Protein AF-A0A662GQQ3-F1 (afdb_monomer_lite)

Structure (mmCIF, N/CA/C/O backbone):
data_AF-A0A662GQQ3-F1
#
_e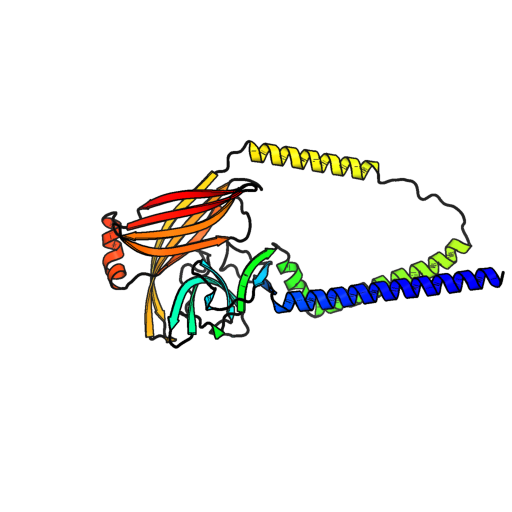ntry.id   AF-A0A662GQQ3-F1
#
loop_
_atom_site.group_PDB
_atom_site.id
_atom_site.type_symbol
_atom_site.label_atom_id
_atom_site.label_alt_id
_atom_site.label_comp_id
_atom_site.label_asym_id
_atom_site.label_entity_id
_atom_site.label_seq_id
_atom_site.pdbx_PDB_ins_code
_atom_site.Cartn_x
_atom_site.Cartn_y
_atom_site.Cartn_z
_atom_site.occupancy
_atom_site.B_iso_or_equiv
_atom_site.auth_seq_id
_atom_site.auth_comp_id
_atom_site.auth_asym_id
_atom_site.auth_atom_id
_atom_site.pdbx_PDB_model_num
ATOM 1 N N . MET A 1 1 ? -47.006 7.826 53.704 1.00 53.84 1 MET A N 1
ATOM 2 C CA . MET A 1 1 ? -45.820 6.932 53.622 1.00 53.84 1 MET A CA 1
ATOM 3 C C . MET A 1 1 ? -45.951 5.844 52.557 1.00 53.84 1 MET A C 1
ATOM 5 O O . MET A 1 1 ? -44.963 5.582 51.891 1.00 53.84 1 MET A O 1
ATOM 9 N N . LEU A 1 2 ? -47.114 5.201 52.378 1.00 53.47 2 LEU A N 1
ATOM 10 C CA . LEU A 1 2 ? -47.297 4.175 51.334 1.00 53.47 2 LEU A CA 1
ATOM 11 C C . LEU A 1 2 ? -47.291 4.764 49.909 1.00 53.47 2 LEU A C 1
ATOM 13 O O . LEU A 1 2 ? -46.671 4.198 49.018 1.00 53.47 2 LEU A O 1
ATOM 17 N N . GLU A 1 3 ? -47.886 5.943 49.723 1.00 55.38 3 GLU A N 1
ATOM 18 C CA . GLU A 1 3 ? -47.966 6.644 48.429 1.00 55.38 3 GLU A CA 1
ATOM 19 C C . GLU A 1 3 ? -46.604 7.116 47.893 1.00 55.38 3 GLU A C 1
ATOM 21 O O . GLU A 1 3 ? -46.290 6.903 46.725 1.00 55.38 3 GLU A O 1
ATOM 26 N N . SER A 1 4 ? -45.740 7.672 48.755 1.00 56.53 4 SER A N 1
ATOM 27 C CA . SER A 1 4 ? -44.387 8.080 48.341 1.00 56.53 4 SER A CA 1
ATOM 28 C C . SER A 1 4 ? -43.525 6.875 47.957 1.00 56.53 4 SER A C 1
ATOM 30 O O . SER A 1 4 ? -42.732 6.951 47.028 1.00 56.53 4 SER A O 1
ATOM 32 N N . ARG A 1 5 ? -43.718 5.736 48.636 1.00 55.53 5 ARG A N 1
ATOM 33 C CA . ARG A 1 5 ? -42.993 4.490 48.364 1.00 55.53 5 ARG A CA 1
ATOM 34 C C . ARG A 1 5 ? -43.396 3.872 47.019 1.00 55.53 5 ARG A C 1
ATOM 36 O O . ARG A 1 5 ? -42.539 3.316 46.344 1.00 55.53 5 ARG A O 1
ATOM 43 N N . ASN A 1 6 ? -44.664 4.013 46.628 1.00 60.81 6 ASN A N 1
ATOM 44 C CA . ASN A 1 6 ? -45.178 3.547 45.337 1.00 60.81 6 ASN A CA 1
ATOM 45 C C . ASN A 1 6 ? -44.679 4.413 44.167 1.00 60.81 6 ASN A C 1
ATOM 47 O O . ASN A 1 6 ? -44.303 3.877 43.127 1.00 60.81 6 ASN A O 1
ATOM 51 N N . ASN A 1 7 ? -44.613 5.738 44.346 1.00 62.84 7 ASN A N 1
ATOM 52 C CA . ASN A 1 7 ? -44.098 6.659 43.322 1.00 62.84 7 ASN A CA 1
ATOM 53 C C . ASN A 1 7 ? -42.583 6.502 43.089 1.00 62.84 7 ASN A C 1
ATOM 55 O O . ASN A 1 7 ? -42.120 6.565 41.946 1.00 62.84 7 ASN A O 1
ATOM 59 N N . ASP A 1 8 ? -41.809 6.228 44.143 1.00 62.34 8 ASP A N 1
ATOM 60 C CA . ASP A 1 8 ? -40.380 5.909 44.022 1.00 62.34 8 ASP A CA 1
ATOM 61 C C . ASP A 1 8 ? -40.152 4.578 43.283 1.00 62.34 8 ASP A C 1
ATOM 63 O O . ASP A 1 8 ? -39.227 4.453 42.480 1.00 62.34 8 ASP A O 1
ATOM 67 N N . GLU A 1 9 ? -41.007 3.575 43.507 1.00 65.94 9 GLU A N 1
ATOM 68 C CA . GLU A 1 9 ? -40.900 2.284 42.820 1.00 65.94 9 GLU A CA 1
ATOM 69 C C . GLU A 1 9 ? -41.304 2.383 41.338 1.00 65.94 9 GLU A C 1
ATOM 71 O O . GLU A 1 9 ? -40.629 1.811 40.478 1.00 65.94 9 GLU A O 1
ATOM 76 N N . LEU A 1 10 ? -42.348 3.160 41.019 1.00 65.38 10 LEU A N 1
ATOM 77 C CA . LEU A 1 10 ? -42.762 3.431 39.638 1.00 65.38 10 LEU A CA 1
ATOM 78 C C . LEU A 1 10 ? -41.684 4.186 38.853 1.00 65.38 10 LEU A C 1
ATOM 80 O O . LEU A 1 10 ? -41.302 3.751 37.767 1.00 65.38 10 LEU A O 1
ATOM 84 N N . SER A 1 11 ? -41.149 5.275 39.412 1.00 63.94 11 SER A N 1
ATOM 85 C CA . SER A 1 11 ? -40.101 6.067 38.750 1.00 63.94 11 SER A CA 1
ATOM 86 C C . SER A 1 11 ? -38.812 5.264 38.547 1.00 63.94 11 SER A C 1
ATOM 88 O O . SER A 1 11 ? -38.137 5.397 37.523 1.00 63.94 11 SER A O 1
ATOM 90 N N . HIS A 1 12 ? -38.483 4.359 39.474 1.00 67.06 12 HIS A N 1
ATOM 91 C CA . HIS A 1 12 ? -37.345 3.460 39.322 1.00 67.06 12 HIS A CA 1
ATOM 92 C C . HIS A 1 12 ? -37.559 2.435 38.199 1.00 67.06 12 HIS A C 1
ATOM 94 O O . HIS A 1 12 ? -36.649 2.224 37.396 1.00 67.06 12 HIS A O 1
ATOM 100 N N . ARG A 1 13 ? -38.760 1.847 38.087 1.00 70.31 13 ARG A N 1
ATOM 101 C CA . ARG A 1 13 ? -39.115 0.937 36.983 1.00 70.31 13 ARG A CA 1
ATOM 102 C C . ARG A 1 13 ? -39.090 1.643 35.630 1.00 70.31 13 ARG A C 1
ATOM 104 O O . ARG A 1 13 ? -38.545 1.084 34.683 1.00 70.31 13 ARG A O 1
ATOM 111 N N . GLU A 1 14 ? -39.596 2.873 35.540 1.00 70.69 14 GLU A N 1
ATOM 112 C CA . GLU A 1 14 ? -39.531 3.675 34.311 1.00 70.69 14 GLU A CA 1
ATOM 113 C C . GLU A 1 14 ? -38.093 3.985 33.886 1.00 70.69 14 GLU A C 1
ATOM 115 O O . GLU A 1 14 ? -37.764 3.874 32.706 1.00 70.69 14 GLU A O 1
ATOM 120 N N . ASN A 1 15 ? -37.217 4.339 34.830 1.00 61.41 15 ASN A N 1
ATOM 121 C CA . ASN A 1 15 ? -35.811 4.616 34.536 1.00 61.41 15 ASN A CA 1
ATOM 122 C C . ASN A 1 15 ? -35.053 3.355 34.099 1.00 61.41 15 ASN A C 1
ATOM 124 O O . ASN A 1 15 ? -34.236 3.427 33.178 1.00 61.41 15 ASN A O 1
ATOM 128 N N . ILE A 1 16 ? -35.363 2.191 34.683 1.00 69.69 16 ILE A N 1
ATOM 129 C CA . ILE A 1 16 ? -34.827 0.896 34.237 1.00 69.69 16 ILE A CA 1
ATOM 130 C C . ILE A 1 16 ? -35.311 0.585 32.817 1.00 69.69 16 ILE A C 1
ATOM 132 O O . ILE A 1 16 ? -34.503 0.214 31.969 1.00 69.69 16 ILE A O 1
ATOM 136 N N . LEU A 1 17 ? -36.600 0.791 32.526 1.00 69.06 17 LEU A N 1
ATOM 137 C CA . LEU A 1 17 ? -37.169 0.555 31.197 1.00 69.06 17 LEU A CA 1
ATOM 138 C C . LEU A 1 17 ? -36.549 1.476 30.139 1.00 69.06 17 LEU A C 1
ATOM 140 O O . LEU A 1 17 ? -36.142 1.004 29.081 1.00 69.06 17 LEU A O 1
ATOM 144 N N . LYS A 1 18 ? -36.418 2.775 30.436 1.00 64.69 18 LYS A N 1
ATOM 145 C CA . LYS A 1 18 ? -35.762 3.754 29.554 1.00 64.69 18 LYS A CA 1
ATOM 146 C C . LYS A 1 18 ? -34.307 3.372 29.296 1.00 64.69 18 LYS A C 1
ATOM 148 O O . LYS A 1 18 ? -33.879 3.366 28.148 1.00 64.69 18 LYS A O 1
ATOM 153 N N . THR A 1 19 ? -33.572 2.983 30.337 1.00 60.69 19 THR A N 1
ATOM 154 C CA . THR A 1 19 ? -32.175 2.539 30.207 1.00 60.69 19 THR A CA 1
ATOM 155 C C . THR A 1 19 ? -32.062 1.270 29.362 1.00 60.69 19 THR A C 1
ATOM 157 O O . THR A 1 19 ? -31.239 1.214 28.453 1.00 60.69 19 THR A O 1
ATOM 160 N N . MET A 1 20 ? -32.929 0.278 29.589 1.00 64.44 20 MET A N 1
ATOM 161 C CA . MET A 1 20 ? -32.995 -0.947 28.785 1.00 64.44 20 MET A CA 1
ATOM 162 C C . MET A 1 20 ? -33.292 -0.651 27.312 1.00 64.44 20 MET A C 1
ATOM 164 O O . MET A 1 20 ? -32.626 -1.194 26.435 1.00 64.44 20 MET A O 1
ATOM 168 N N . ILE A 1 21 ? -34.251 0.236 27.032 1.00 75.56 21 ILE A N 1
ATOM 169 C CA . ILE A 1 21 ? -34.597 0.655 25.668 1.00 75.56 21 ILE A CA 1
ATOM 170 C C . ILE A 1 21 ? -33.403 1.340 24.998 1.00 75.56 21 ILE A C 1
ATOM 172 O O . ILE A 1 21 ? -33.073 1.003 23.865 1.00 75.56 21 ILE A O 1
ATOM 176 N N . VAL A 1 22 ? -32.715 2.252 25.693 1.00 67.19 22 VAL A N 1
ATOM 177 C CA . VAL A 1 22 ? -31.517 2.921 25.164 1.00 67.19 22 VAL A CA 1
ATOM 178 C C . VAL A 1 22 ? -30.409 1.909 24.871 1.00 67.19 22 VAL A C 1
ATOM 180 O O . VAL A 1 22 ? -29.828 1.953 23.791 1.00 67.19 22 VAL A O 1
ATOM 183 N N . ILE A 1 23 ? -30.151 0.958 25.774 1.00 68.50 23 ILE A N 1
ATOM 184 C CA . ILE A 1 23 ? -29.161 -0.109 25.558 1.00 68.50 23 ILE A CA 1
ATOM 185 C C . ILE A 1 23 ? -29.530 -0.950 24.332 1.00 68.50 23 ILE A C 1
ATOM 187 O O . ILE A 1 23 ? -28.676 -1.191 23.482 1.00 68.50 23 ILE A O 1
ATOM 191 N N . ILE A 1 24 ? -30.796 -1.354 24.196 1.00 77.56 24 ILE A N 1
ATOM 192 C CA . ILE A 1 24 ? -31.274 -2.121 23.040 1.00 77.56 24 ILE A CA 1
ATOM 193 C C . ILE A 1 24 ? -31.098 -1.316 21.750 1.00 77.56 24 ILE A C 1
ATOM 195 O O . ILE A 1 24 ? -30.583 -1.853 20.775 1.00 77.56 24 ILE A O 1
ATOM 199 N N . ILE A 1 25 ? -31.455 -0.029 21.742 1.00 77.50 25 ILE A N 1
ATOM 200 C CA . ILE A 1 25 ? -31.269 0.851 20.581 1.00 77.50 25 ILE A CA 1
ATOM 201 C C . ILE A 1 25 ? -29.785 0.963 20.220 1.00 77.50 25 ILE A C 1
ATOM 203 O O . ILE A 1 25 ? -29.444 0.836 19.048 1.00 77.50 25 ILE A O 1
ATOM 207 N N . VAL A 1 26 ? -28.894 1.149 21.198 1.00 70.50 26 VAL A N 1
ATOM 208 C CA . VAL A 1 26 ? -27.442 1.217 20.965 1.00 70.50 26 VAL A CA 1
ATOM 209 C C . VAL A 1 26 ? -26.914 -0.104 20.410 1.00 70.50 26 VAL A C 1
ATOM 211 O O . VAL A 1 26 ? -26.124 -0.087 19.467 1.00 70.50 26 VAL A O 1
ATOM 214 N N . ILE A 1 27 ? -27.366 -1.249 20.926 1.00 69.94 27 ILE A N 1
ATOM 215 C CA . ILE A 1 27 ? -26.977 -2.571 20.417 1.00 69.94 27 ILE A CA 1
ATOM 216 C C . ILE A 1 27 ? -27.474 -2.755 18.981 1.00 69.94 27 ILE A C 1
ATOM 218 O O . ILE A 1 27 ? -26.683 -3.107 18.111 1.00 69.94 27 ILE A O 1
ATOM 222 N N . VAL A 1 28 ? -28.750 -2.473 18.707 1.00 73.50 28 VAL A N 1
ATOM 223 C CA . VAL A 1 28 ? -29.346 -2.598 17.367 1.00 73.50 28 VAL A CA 1
ATOM 224 C C . VAL A 1 28 ? -28.660 -1.660 16.377 1.00 73.50 28 VAL A C 1
ATOM 226 O O . VAL A 1 28 ? -28.288 -2.100 15.292 1.00 73.50 28 VAL A O 1
ATOM 229 N N . ALA A 1 29 ? -28.423 -0.402 16.754 1.00 67.38 29 ALA A N 1
ATOM 230 C CA . ALA A 1 29 ? -27.692 0.560 15.936 1.00 67.38 29 ALA A CA 1
ATOM 231 C C . ALA A 1 29 ? -26.262 0.078 15.664 1.00 67.38 29 ALA A C 1
ATOM 233 O O . ALA A 1 29 ? -25.814 0.113 14.522 1.00 67.38 29 ALA A O 1
ATOM 234 N N . THR A 1 30 ? -25.567 -0.444 16.678 1.00 65.06 30 THR A N 1
ATOM 235 C CA . THR A 1 30 ? -24.209 -0.989 16.535 1.00 65.06 30 THR A CA 1
ATOM 236 C C . THR A 1 30 ? -24.186 -2.199 15.601 1.00 65.06 30 THR A C 1
ATOM 238 O O . THR A 1 30 ? -23.348 -2.260 14.704 1.00 65.06 30 THR A O 1
ATOM 241 N N . VAL A 1 31 ? -25.121 -3.142 15.753 1.00 70.75 31 VAL A N 1
ATOM 242 C CA . VAL A 1 31 ? -25.241 -4.325 14.885 1.00 70.75 31 VAL A CA 1
ATOM 243 C C . VAL A 1 31 ? -25.558 -3.905 13.452 1.00 70.75 31 VAL A C 1
ATOM 245 O O . VAL A 1 31 ? -24.865 -4.339 12.532 1.00 70.75 31 VAL A O 1
ATOM 248 N N . TYR A 1 32 ? -26.533 -3.016 13.257 1.00 69.50 32 TYR A N 1
ATOM 249 C CA . TYR A 1 32 ? -26.919 -2.508 11.942 1.00 69.50 32 TYR A CA 1
ATOM 250 C C . TYR A 1 32 ? -25.755 -1.792 11.246 1.00 69.50 32 TYR A C 1
ATOM 252 O O . TYR A 1 32 ? -25.376 -2.164 10.136 1.00 69.50 32 TYR A O 1
ATOM 260 N N . VAL A 1 33 ? -25.117 -0.835 11.928 1.00 68.81 33 VAL A N 1
ATOM 261 C CA . VAL A 1 33 ? -23.943 -0.112 11.417 1.00 68.81 33 VAL A CA 1
ATOM 262 C C . VAL A 1 33 ? -22.800 -1.083 11.118 1.00 68.81 33 VAL A C 1
ATOM 264 O O . VAL A 1 33 ? -22.188 -0.992 10.057 1.00 68.81 33 VAL A O 1
ATOM 267 N N . SER A 1 34 ? -22.545 -2.069 11.984 1.00 64.25 34 SER A N 1
ATOM 268 C CA . SER A 1 34 ? -21.508 -3.079 11.738 1.00 64.25 34 SER A CA 1
ATOM 269 C C . SER A 1 34 ? -21.796 -3.940 10.503 1.00 64.25 34 SER A C 1
ATOM 271 O O . SER A 1 34 ? -20.868 -4.260 9.761 1.00 64.25 34 SER A O 1
ATOM 273 N N . GLY A 1 35 ? -23.063 -4.287 10.249 1.00 64.19 35 GLY A N 1
ATOM 274 C CA . GLY A 1 35 ? -23.483 -5.051 9.074 1.00 64.19 35 GLY A CA 1
ATOM 275 C C . GLY A 1 35 ? -23.321 -4.251 7.783 1.00 64.19 35 GLY A C 1
ATOM 276 O O . GLY A 1 35 ? -22.743 -4.747 6.815 1.00 64.19 35 GLY A O 1
ATOM 277 N N . VAL A 1 36 ? -23.742 -2.983 7.799 1.00 68.50 36 VAL A N 1
ATOM 278 C CA . VAL A 1 36 ? -23.575 -2.066 6.664 1.00 68.50 36 VAL A CA 1
ATOM 279 C C . VAL A 1 36 ? -22.091 -1.844 6.366 1.00 68.50 36 VAL A C 1
ATOM 281 O O . VAL A 1 36 ? -21.674 -2.020 5.224 1.00 68.50 36 VAL A O 1
ATOM 284 N N . ILE A 1 37 ? -21.263 -1.565 7.378 1.00 67.19 37 ILE A N 1
ATOM 285 C CA . ILE A 1 37 ? -19.816 -1.386 7.188 1.00 67.19 37 ILE A CA 1
ATOM 286 C C . ILE A 1 37 ? -19.183 -2.664 6.625 1.00 67.19 37 ILE A C 1
ATOM 288 O O . ILE A 1 37 ? -18.492 -2.588 5.615 1.00 67.19 37 ILE A O 1
ATOM 292 N N . ARG A 1 38 ? -19.468 -3.845 7.195 1.00 70.12 38 ARG A N 1
ATOM 293 C CA . ARG A 1 38 ? -18.892 -5.131 6.741 1.00 70.12 38 ARG A CA 1
ATOM 294 C C . ARG A 1 38 ? -19.264 -5.524 5.311 1.00 70.12 38 ARG A C 1
ATOM 296 O O . ARG A 1 38 ? -18.544 -6.306 4.683 1.00 70.12 38 ARG A O 1
ATOM 303 N N . SER A 1 39 ? -20.389 -5.028 4.801 1.00 73.00 39 SER A N 1
ATOM 304 C CA . SER A 1 39 ? -20.825 -5.345 3.438 1.00 73.00 39 SER A CA 1
ATOM 305 C C . SER A 1 39 ? -19.925 -4.709 2.368 1.00 73.00 39 SER A C 1
ATOM 307 O O . SER A 1 39 ? -19.642 -5.366 1.369 1.00 73.00 39 SER A O 1
ATOM 309 N N . HIS A 1 40 ? -19.379 -3.514 2.624 1.00 76.69 40 HIS A N 1
ATOM 310 C CA . HIS A 1 40 ? -18.567 -2.756 1.656 1.00 76.69 40 HIS A CA 1
ATOM 311 C C . HIS A 1 40 ? -17.091 -2.640 2.056 1.00 76.69 40 HIS A C 1
ATOM 313 O O . HIS A 1 40 ? -16.208 -2.571 1.200 1.00 76.69 40 HIS A O 1
ATOM 319 N N . VAL A 1 41 ? -16.822 -2.643 3.360 1.00 85.56 41 VAL A N 1
ATOM 320 C CA . VAL A 1 41 ? -15.515 -2.368 3.947 1.00 85.56 41 VAL A CA 1
ATOM 321 C C . VAL A 1 41 ? -15.108 -3.513 4.868 1.00 85.56 41 VAL A C 1
ATOM 323 O O . VAL A 1 41 ? -15.921 -4.110 5.571 1.00 85.56 41 VAL A O 1
ATOM 326 N N . SER A 1 42 ? -13.831 -3.865 4.861 1.00 86.94 42 SER A N 1
ATOM 327 C CA . SER A 1 42 ? -13.250 -4.875 5.743 1.00 86.94 42 SER A CA 1
ATOM 328 C C . SER A 1 42 ? -12.040 -4.310 6.470 1.00 86.94 42 SER A C 1
ATOM 330 O O . SER A 1 42 ? -11.383 -3.392 5.987 1.00 86.94 42 SER A O 1
ATOM 332 N N . PHE A 1 43 ? -11.753 -4.852 7.649 1.00 88.38 43 PHE A N 1
ATOM 333 C CA . PHE A 1 43 ? -10.610 -4.446 8.458 1.00 88.38 43 PHE A CA 1
ATOM 334 C C . PHE A 1 43 ? -9.616 -5.598 8.542 1.00 88.38 43 PHE A C 1
ATOM 336 O O . PHE A 1 43 ? -10.018 -6.751 8.692 1.00 88.38 43 PHE A O 1
ATOM 343 N N . ALA A 1 44 ? -8.331 -5.277 8.462 1.00 89.62 44 ALA A N 1
ATOM 344 C CA . ALA A 1 44 ? -7.233 -6.205 8.707 1.00 89.62 44 ALA A CA 1
ATOM 345 C C . ALA A 1 44 ? -6.119 -5.476 9.466 1.00 89.62 44 ALA A C 1
ATOM 347 O O . ALA A 1 44 ? -6.162 -4.254 9.603 1.00 89.62 44 ALA A O 1
ATOM 348 N N . TYR A 1 45 ? -5.124 -6.201 9.967 1.00 90.06 45 TYR A N 1
ATOM 349 C CA . TYR A 1 45 ? -3.944 -5.608 10.594 1.00 90.06 45 TYR A CA 1
ATOM 350 C C . TYR A 1 45 ? -2.669 -6.141 9.944 1.00 90.06 45 TYR A C 1
ATOM 352 O O . TYR A 1 45 ? -2.635 -7.265 9.442 1.00 90.06 45 TYR A O 1
ATOM 360 N N . ILE A 1 46 ? -1.626 -5.313 9.921 1.00 91.62 46 ILE A N 1
ATOM 361 C CA . ILE A 1 46 ? -0.346 -5.666 9.302 1.00 91.62 46 ILE A CA 1
ATOM 362 C C . ILE A 1 46 ? 0.517 -6.424 10.303 1.00 91.62 46 ILE A C 1
ATOM 364 O O . ILE A 1 46 ? 0.805 -5.923 11.389 1.00 91.62 46 ILE A O 1
ATOM 368 N N . VAL A 1 47 ? 0.969 -7.613 9.906 1.00 88.06 47 VAL A N 1
ATOM 369 C CA . VAL A 1 47 ? 1.755 -8.521 10.760 1.00 88.06 47 VAL A CA 1
ATOM 370 C C . VAL A 1 47 ? 3.233 -8.598 10.360 1.00 88.06 47 VAL A C 1
ATOM 372 O O . VAL A 1 47 ? 4.063 -9.010 11.166 1.00 88.06 47 VAL A O 1
ATOM 375 N N . SER A 1 48 ? 3.577 -8.191 9.134 1.00 91.44 48 SER A N 1
ATOM 376 C CA . SER A 1 48 ? 4.936 -8.267 8.581 1.00 91.44 48 SER A CA 1
ATOM 377 C C . SER A 1 48 ? 5.478 -6.891 8.179 1.00 91.44 48 SER A C 1
ATOM 379 O O . SER A 1 48 ? 4.720 -5.936 8.032 1.00 91.44 48 SER A O 1
ATOM 381 N N . GLY A 1 49 ? 6.796 -6.800 7.988 1.00 94.00 49 GLY A N 1
ATOM 382 C CA . GLY A 1 49 ? 7.485 -5.572 7.580 1.00 94.00 49 GLY A CA 1
ATOM 383 C C . GLY A 1 49 ? 7.670 -5.403 6.066 1.00 94.00 49 GLY A C 1
ATOM 384 O O . GLY A 1 49 ? 8.430 -4.532 5.652 1.00 94.00 49 GLY A O 1
ATOM 385 N N . SER A 1 50 ? 7.025 -6.213 5.214 1.00 95.62 50 SER A N 1
ATOM 386 C CA . SER A 1 50 ? 7.271 -6.198 3.755 1.00 95.62 50 SER A CA 1
ATOM 387 C C . SER A 1 50 ? 6.854 -4.902 3.057 1.00 95.62 50 SER A C 1
ATOM 389 O O . SER A 1 50 ? 7.352 -4.576 1.978 1.00 95.62 50 SER A O 1
ATOM 391 N N . MET A 1 51 ? 5.940 -4.158 3.678 1.00 96.50 51 MET A N 1
ATOM 392 C CA . MET A 1 51 ? 5.468 -2.854 3.219 1.00 96.50 51 MET A CA 1
ATOM 393 C C . MET A 1 51 ? 6.135 -1.690 3.953 1.00 96.50 51 MET A C 1
ATOM 395 O O . MET A 1 51 ? 5.788 -0.539 3.687 1.00 96.50 51 MET A O 1
ATOM 399 N N . GLU A 1 52 ? 7.078 -1.943 4.863 1.00 95.50 52 GLU A N 1
ATOM 400 C CA . GLU A 1 52 ? 7.814 -0.872 5.531 1.00 95.50 52 GLU A CA 1
ATOM 401 C C . GLU A 1 52 ? 8.764 -0.183 4.541 1.00 95.50 52 GLU A C 1
ATOM 403 O O . GLU A 1 52 ? 9.356 -0.846 3.700 1.00 95.50 52 GLU A O 1
ATOM 408 N N . PRO A 1 53 ? 8.926 1.149 4.593 1.00 94.69 53 PRO A N 1
ATOM 409 C CA . PRO A 1 53 ? 8.342 2.085 5.549 1.00 94.69 53 PRO A CA 1
ATOM 410 C C . PRO A 1 53 ? 6.982 2.662 5.110 1.00 94.69 53 PRO A C 1
ATOM 412 O O . PRO A 1 53 ? 6.503 3.602 5.743 1.00 94.69 53 PRO A O 1
ATOM 415 N N . THR A 1 54 ? 6.358 2.199 4.023 1.00 94.94 54 THR A N 1
ATOM 416 C CA . THR A 1 54 ? 5.044 2.714 3.589 1.00 94.94 54 THR A CA 1
ATOM 417 C C . THR A 1 54 ? 3.969 2.413 4.625 1.00 94.94 54 THR A C 1
ATOM 419 O O . THR A 1 54 ? 3.245 3.321 5.029 1.00 94.94 54 THR A O 1
ATOM 422 N N . TYR A 1 55 ? 3.892 1.173 5.096 1.00 95.25 55 TYR A N 1
ATOM 423 C CA . TYR A 1 55 ? 2.986 0.742 6.156 1.00 95.25 55 TYR A CA 1
ATOM 424 C C . TYR A 1 55 ? 3.737 -0.131 7.150 1.00 95.25 55 TYR A C 1
ATOM 426 O O . TYR A 1 55 ? 4.626 -0.878 6.752 1.00 95.25 55 TYR A O 1
ATOM 434 N N . TYR A 1 56 ? 3.390 -0.015 8.428 1.00 94.06 56 TYR A N 1
ATOM 435 C CA . TYR A 1 56 ? 4.145 -0.640 9.510 1.00 94.06 56 TYR A CA 1
ATOM 436 C C . TYR A 1 56 ? 3.364 -1.775 10.152 1.00 94.06 56 TYR A C 1
ATOM 438 O O . TYR A 1 56 ? 2.128 -1.767 10.170 1.00 94.06 56 TYR A O 1
ATOM 446 N N . ARG A 1 57 ? 4.090 -2.727 10.744 1.00 92.75 57 ARG A N 1
ATOM 447 C CA . ARG A 1 57 ? 3.474 -3.733 11.610 1.00 92.75 57 ARG A CA 1
ATOM 448 C C . ARG A 1 57 ? 2.640 -3.062 12.711 1.00 92.75 57 ARG A C 1
ATOM 450 O O . ARG A 1 57 ? 3.067 -2.086 13.330 1.00 92.75 57 ARG A O 1
ATOM 457 N N . GLY A 1 58 ? 1.448 -3.605 12.950 1.00 89.81 58 GLY A N 1
ATOM 458 C CA . GLY A 1 58 ? 0.484 -3.083 13.918 1.00 89.81 58 GLY A CA 1
ATOM 459 C C . GLY A 1 58 ? -0.372 -1.921 13.408 1.00 89.81 58 GLY A C 1
ATOM 460 O O . GLY A 1 58 ? -1.178 -1.384 14.169 1.00 89.81 58 GLY A O 1
ATOM 461 N N . ASP A 1 59 ? -0.259 -1.536 12.135 1.00 93.00 59 ASP A N 1
ATOM 462 C CA . ASP A 1 59 ? -1.260 -0.682 11.495 1.00 93.00 59 ASP A CA 1
ATOM 463 C C . ASP A 1 59 ? -2.563 -1.474 11.291 1.00 93.00 59 ASP A C 1
ATOM 465 O O . ASP A 1 59 ? -2.549 -2.600 10.785 1.00 93.00 59 ASP A O 1
ATOM 469 N N . LEU A 1 60 ? -3.699 -0.873 11.656 1.00 92.62 60 LEU A N 1
ATOM 470 C CA . LEU A 1 60 ? -5.014 -1.334 11.214 1.00 92.62 60 LEU A CA 1
ATOM 471 C C . LEU A 1 60 ? -5.254 -0.777 9.812 1.00 92.62 60 LEU A C 1
ATOM 473 O O . LEU A 1 60 ? -5.108 0.424 9.596 1.00 92.62 60 LEU A O 1
ATOM 477 N N . ILE A 1 61 ? -5.654 -1.614 8.868 1.00 94.12 61 ILE A N 1
ATOM 478 C CA . ILE A 1 61 ? -5.947 -1.205 7.497 1.00 94.12 61 ILE A CA 1
ATOM 479 C C . ILE A 1 61 ? -7.428 -1.369 7.193 1.00 94.12 61 ILE A C 1
ATOM 481 O O . ILE A 1 61 ? -8.083 -2.311 7.643 1.00 94.12 61 ILE A O 1
ATOM 485 N N . ILE A 1 62 ? -7.939 -0.418 6.422 1.00 93.69 62 ILE A N 1
ATOM 486 C CA . ILE A 1 62 ? -9.313 -0.378 5.947 1.00 93.69 62 ILE A CA 1
ATOM 487 C C . ILE A 1 62 ? -9.291 -0.748 4.469 1.00 93.69 62 ILE A C 1
ATOM 489 O O . ILE A 1 62 ? -8.579 -0.130 3.670 1.00 93.69 62 ILE A O 1
ATOM 493 N N . LEU A 1 63 ? -10.060 -1.774 4.134 1.00 94.81 63 LEU A N 1
ATOM 494 C CA . LEU A 1 63 ? -10.106 -2.394 2.823 1.00 94.81 63 LEU A CA 1
ATOM 495 C C . LEU A 1 63 ? -11.473 -2.164 2.201 1.00 94.81 63 LEU A C 1
ATOM 497 O O . LEU A 1 63 ? -12.493 -2.441 2.823 1.00 94.81 63 LEU A O 1
ATOM 501 N N . GLU A 1 64 ? -11.482 -1.704 0.966 1.00 94.38 64 GLU A N 1
ATOM 502 C CA . GLU A 1 64 ? -12.665 -1.607 0.128 1.00 94.38 64 GLU A CA 1
ATOM 503 C C . GLU A 1 64 ? -12.770 -2.863 -0.741 1.00 94.38 64 GLU A C 1
ATOM 505 O O . GLU A 1 64 ? -11.786 -3.292 -1.358 1.00 94.38 64 GLU A O 1
ATOM 510 N N . LYS A 1 65 ? -13.962 -3.463 -0.807 1.00 92.56 65 LYS A N 1
ATOM 511 C CA . LYS A 1 65 ? -14.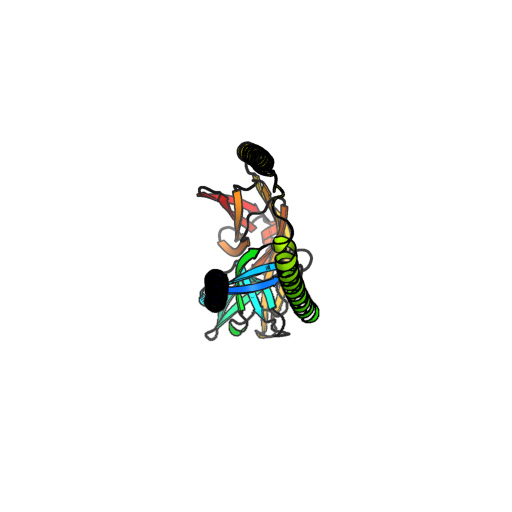235 -4.526 -1.778 1.00 92.56 65 LYS A CA 1
ATOM 512 C C . LYS A 1 65 ? -14.477 -3.893 -3.142 1.00 92.56 65 LYS A C 1
ATOM 514 O O . LYS A 1 65 ? -15.474 -3.207 -3.333 1.00 92.56 65 LYS A O 1
ATOM 519 N N . VAL A 1 66 ? -13.579 -4.149 -4.085 1.00 93.75 66 VAL A N 1
ATOM 520 C CA . VAL A 1 66 ? -13.630 -3.582 -5.438 1.00 93.75 66 VAL A CA 1
ATOM 521 C C . VAL A 1 66 ? -13.538 -4.678 -6.481 1.00 93.75 66 VAL A C 1
ATOM 523 O O . VAL A 1 66 ? -12.958 -5.737 -6.240 1.00 93.75 66 VAL A O 1
ATOM 526 N N . ARG A 1 67 ? -14.097 -4.423 -7.666 1.00 94.88 67 ARG A N 1
ATOM 527 C CA . ARG A 1 67 ? -13.938 -5.340 -8.796 1.00 94.88 67 ARG A CA 1
ATOM 528 C C . ARG A 1 67 ? -12.489 -5.319 -9.268 1.00 94.88 67 ARG A C 1
ATOM 530 O O . ARG A 1 67 ? -11.861 -4.264 -9.325 1.00 94.88 67 ARG A O 1
ATOM 537 N N . ALA A 1 68 ? -11.989 -6.465 -9.713 1.00 96.25 68 ALA A N 1
ATOM 538 C CA . ALA A 1 68 ? -10.633 -6.598 -10.239 1.00 96.25 68 ALA A CA 1
ATOM 539 C C . ALA A 1 68 ? -10.341 -5.639 -11.413 1.00 96.25 68 ALA A C 1
ATOM 541 O O . ALA A 1 68 ? -9.226 -5.132 -11.555 1.00 96.25 68 ALA A O 1
ATOM 542 N N . ALA A 1 69 ? -11.365 -5.295 -12.203 1.00 96.38 69 ALA A N 1
ATOM 543 C CA . ALA A 1 69 ? -11.289 -4.290 -13.262 1.00 96.38 69 ALA A CA 1
ATOM 544 C C . ALA A 1 69 ? -10.895 -2.886 -12.761 1.00 96.38 69 ALA A C 1
ATOM 546 O O . ALA A 1 69 ? -10.221 -2.158 -13.485 1.00 96.38 69 ALA A O 1
ATOM 547 N N . GLU A 1 70 ? -11.255 -2.529 -11.527 1.00 96.06 70 GLU A N 1
ATOM 548 C CA . GLU A 1 70 ? -11.027 -1.201 -10.941 1.00 96.06 70 GLU A CA 1
ATOM 549 C C . GLU A 1 70 ? -9.634 -1.047 -10.324 1.00 96.06 70 GLU A C 1
ATOM 551 O O . GLU A 1 70 ? -9.173 0.080 -10.158 1.00 96.06 70 GLU A O 1
ATOM 556 N N . ILE A 1 71 ? -8.950 -2.159 -10.035 1.00 97.06 71 ILE A N 1
ATOM 557 C CA . ILE A 1 71 ? -7.569 -2.161 -9.536 1.00 97.06 71 ILE A CA 1
ATOM 558 C C . ILE A 1 71 ? -6.625 -1.572 -10.585 1.00 97.06 71 ILE A C 1
ATOM 560 O O . ILE A 1 71 ? -6.667 -1.971 -11.749 1.00 97.06 71 ILE A O 1
ATOM 564 N N . GLN A 1 72 ? -5.748 -0.662 -10.183 1.00 95.44 72 GLN A N 1
ATOM 565 C CA . GLN A 1 72 ? -4.745 -0.048 -11.055 1.00 95.44 72 GLN A CA 1
ATOM 566 C C . GLN A 1 72 ? -3.320 -0.373 -10.601 1.00 95.44 72 GLN A C 1
ATOM 568 O O . GLN A 1 72 ? -3.080 -0.775 -9.462 1.00 95.44 72 GLN A O 1
ATOM 573 N N . VAL A 1 73 ? -2.349 -0.184 -11.499 1.00 95.38 73 VAL A N 1
ATOM 574 C CA . VAL A 1 73 ? -0.929 -0.232 -11.127 1.00 95.38 73 VAL A CA 1
ATOM 575 C C . VAL A 1 73 ? -0.650 0.863 -10.096 1.00 95.38 73 VAL A C 1
ATOM 577 O O . VAL A 1 73 ? -1.028 2.018 -10.278 1.00 95.38 73 VAL A O 1
ATOM 580 N N . GLY A 1 74 ? 0.008 0.489 -9.002 1.00 95.62 74 GLY A N 1
ATOM 581 C CA . GLY A 1 74 ? 0.251 1.340 -7.841 1.00 95.62 74 GLY A CA 1
ATOM 582 C C . GLY A 1 74 ? -0.750 1.174 -6.703 1.00 95.62 74 GLY A C 1
ATOM 583 O O . GLY A 1 74 ? -0.427 1.587 -5.584 1.00 95.62 74 GLY A O 1
ATOM 584 N N . ASP A 1 75 ? -1.903 0.535 -6.931 1.00 96.88 75 ASP A N 1
ATOM 585 C CA . ASP A 1 75 ? -2.831 0.201 -5.850 1.00 96.88 75 ASP A CA 1
ATOM 586 C C . ASP A 1 75 ? -2.176 -0.777 -4.873 1.00 96.88 75 ASP A C 1
ATOM 588 O O . ASP A 1 75 ? -1.409 -1.663 -5.253 1.00 96.88 75 ASP A O 1
ATOM 592 N N . VAL A 1 76 ? -2.499 -0.624 -3.592 1.00 97.56 76 VAL A N 1
ATOM 593 C CA . VAL A 1 76 ? -2.110 -1.584 -2.559 1.00 97.56 76 VAL A CA 1
ATOM 594 C C . VAL A 1 76 ? -3.302 -2.484 -2.304 1.00 97.56 76 VAL A C 1
ATOM 596 O O . VAL A 1 76 ? -4.369 -2.012 -1.909 1.00 97.56 76 VAL A O 1
ATOM 599 N N . ILE A 1 77 ? -3.128 -3.775 -2.555 1.00 97.62 77 ILE A N 1
ATOM 600 C CA . ILE A 1 77 ? -4.196 -4.764 -2.463 1.00 97.62 77 ILE A CA 1
ATOM 601 C C . ILE A 1 77 ? -3.882 -5.790 -1.387 1.00 97.62 77 ILE A C 1
ATOM 603 O O . ILE A 1 77 ? -2.722 -6.095 -1.108 1.00 97.62 77 ILE A O 1
ATOM 607 N N . VAL A 1 78 ? -4.944 -6.324 -0.798 1.00 97.12 78 VAL A N 1
ATOM 608 C CA . VAL A 1 78 ? -4.895 -7.536 0.007 1.00 97.12 78 VAL A CA 1
ATOM 609 C C . VAL A 1 78 ? -5.396 -8.685 -0.848 1.00 97.12 78 VAL A C 1
ATOM 611 O O . VAL A 1 78 ? -6.443 -8.575 -1.490 1.00 97.12 78 VAL A O 1
ATOM 614 N N . PHE A 1 79 ? -4.660 -9.786 -0.846 1.00 96.38 79 PHE A N 1
ATOM 615 C CA . PHE A 1 79 ? -5.030 -11.017 -1.531 1.00 96.38 79 PHE A CA 1
ATOM 616 C C . PHE A 1 79 ? -4.648 -12.228 -0.682 1.00 96.38 79 PHE A C 1
ATOM 618 O O . PHE A 1 79 ? -3.821 -12.133 0.227 1.00 96.38 79 PHE A O 1
ATOM 625 N N . LYS A 1 80 ? -5.283 -13.364 -0.950 1.00 96.25 80 LYS A N 1
ATOM 626 C CA . LYS A 1 80 ? -4.928 -14.640 -0.326 1.00 96.25 80 LYS A CA 1
ATOM 627 C C . LYS A 1 80 ? -3.641 -15.172 -0.942 1.00 96.25 80 LYS A C 1
ATOM 629 O O . LYS A 1 80 ? -3.505 -15.143 -2.163 1.00 96.25 80 LYS A O 1
ATOM 634 N N . SER A 1 81 ? -2.719 -15.674 -0.124 1.00 94.31 81 SER A N 1
ATOM 635 C CA . SER A 1 81 ? -1.473 -16.247 -0.634 1.00 94.31 81 SER A CA 1
ATOM 636 C C . SER A 1 81 ? -1.773 -17.404 -1.596 1.00 94.31 81 SER A C 1
ATOM 638 O O . SER A 1 81 ? -2.495 -18.326 -1.200 1.00 94.31 81 SER A O 1
ATOM 640 N N . PRO A 1 82 ? -1.182 -17.425 -2.806 1.00 91.81 82 PRO A N 1
ATOM 641 C CA . PRO A 1 82 ? -1.300 -18.565 -3.717 1.00 91.81 82 PRO A CA 1
ATOM 642 C C . PRO A 1 82 ? -0.800 -19.881 -3.103 1.00 91.81 82 PRO A C 1
ATOM 644 O O . PRO A 1 82 ? -1.290 -20.950 -3.447 1.00 91.81 82 PRO A O 1
ATOM 647 N N . THR A 1 83 ? 0.139 -19.809 -2.153 1.00 89.31 83 THR A N 1
ATOM 648 C CA . THR A 1 83 ? 0.706 -20.984 -1.469 1.00 89.31 83 THR A CA 1
ATOM 649 C C . THR A 1 83 ? -0.061 -21.403 -0.216 1.00 89.31 83 THR A C 1
ATOM 651 O O . THR A 1 83 ? 0.034 -22.554 0.201 1.00 89.31 83 THR A O 1
ATOM 654 N N . ASN A 1 84 ? -0.798 -20.483 0.416 1.00 90.56 84 ASN A N 1
ATOM 655 C CA . ASN A 1 84 ? -1.587 -20.761 1.614 1.00 90.56 84 ASN A CA 1
ATOM 656 C C . ASN A 1 84 ? -2.797 -19.806 1.695 1.00 90.56 84 ASN A C 1
ATOM 658 O O . ASN A 1 84 ? -2.652 -18.677 2.174 1.00 90.56 84 ASN A O 1
ATOM 662 N N . PRO A 1 85 ? -3.995 -20.252 1.281 1.00 87.50 85 PRO A N 1
ATOM 663 C CA . PRO A 1 85 ? -5.189 -19.409 1.232 1.00 87.50 85 PRO A CA 1
ATOM 664 C C . PRO A 1 85 ? -5.633 -18.796 2.570 1.00 87.50 85 PRO A C 1
ATOM 666 O O . PRO A 1 85 ? -6.412 -17.839 2.551 1.00 87.50 85 PRO A O 1
ATOM 669 N N . ASP A 1 86 ? -5.155 -19.316 3.705 1.00 88.38 86 ASP A N 1
ATOM 670 C CA . ASP A 1 86 ? -5.455 -18.787 5.042 1.00 88.38 86 ASP A CA 1
ATOM 671 C C . ASP A 1 86 ? -4.618 -17.545 5.388 1.00 88.38 86 ASP A C 1
ATOM 673 O O . ASP A 1 86 ? -4.927 -16.815 6.332 1.00 88.38 86 ASP A O 1
ATOM 677 N N . ILE A 1 87 ? -3.564 -17.272 4.614 1.00 91.69 87 ILE A N 1
ATOM 678 C CA . ILE A 1 87 ? -2.682 -16.123 4.804 1.00 91.69 87 ILE A CA 1
ATOM 679 C C . ILE A 1 87 ? -3.101 -14.999 3.858 1.00 91.69 87 ILE A C 1
ATOM 681 O O . ILE A 1 87 ? -3.129 -15.166 2.639 1.00 91.69 87 ILE A O 1
ATOM 685 N N . LEU A 1 88 ? -3.368 -13.823 4.425 1.00 94.62 88 LEU A N 1
ATOM 686 C CA . LEU A 1 88 ? -3.580 -12.593 3.668 1.00 94.62 88 LEU A CA 1
ATOM 687 C C . LEU A 1 88 ? -2.260 -11.838 3.492 1.00 94.62 88 LEU A C 1
ATOM 689 O O . LEU A 1 88 ? -1.513 -11.639 4.450 1.00 94.62 88 LEU A O 1
ATOM 693 N N . ILE A 1 89 ? -2.001 -11.383 2.270 1.00 96.31 89 ILE A N 1
ATOM 694 C CA . ILE A 1 89 ? -0.798 -10.646 1.884 1.00 96.31 89 ILE A CA 1
ATOM 695 C C . ILE A 1 89 ? -1.210 -9.258 1.409 1.00 96.31 89 ILE A C 1
ATOM 697 O O . ILE A 1 89 ? -2.105 -9.126 0.579 1.00 96.31 89 ILE A O 1
ATOM 701 N N . LEU A 1 90 ? -0.557 -8.227 1.947 1.00 96.81 90 LEU A N 1
ATOM 702 C CA . LEU A 1 90 ? -0.743 -6.828 1.567 1.00 96.81 90 LEU A CA 1
ATOM 703 C C . LEU A 1 90 ? 0.468 -6.377 0.757 1.00 96.81 90 LEU A C 1
ATOM 705 O O . LEU A 1 90 ? 1.501 -6.125 1.364 1.00 96.81 90 LEU A O 1
ATOM 709 N N . HIS A 1 91 ? 0.343 -6.220 -0.558 1.00 97.69 91 HIS A N 1
ATOM 710 C CA . HIS A 1 91 ? 1.423 -5.729 -1.423 1.00 97.69 91 HIS A CA 1
ATOM 711 C C . HIS A 1 91 ? 0.898 -4.765 -2.492 1.00 97.69 91 HIS A C 1
ATOM 713 O O . HIS A 1 91 ? -0.309 -4.634 -2.714 1.00 97.69 91 HIS A O 1
ATOM 719 N N . ARG A 1 92 ? 1.819 -4.055 -3.149 1.00 97.69 92 ARG A N 1
ATOM 720 C CA . ARG A 1 92 ? 1.503 -3.102 -4.212 1.00 97.69 92 ARG A CA 1
ATOM 721 C C . ARG A 1 92 ? 1.474 -3.781 -5.573 1.00 97.69 92 ARG A C 1
ATOM 723 O O . ARG A 1 92 ? 2.369 -4.561 -5.891 1.00 97.69 92 ARG A O 1
ATOM 730 N N . VAL A 1 93 ? 0.477 -3.449 -6.385 1.00 97.81 93 VAL A N 1
ATOM 731 C CA . VAL A 1 93 ? 0.370 -3.898 -7.776 1.00 97.81 93 VAL A CA 1
ATOM 732 C C . VAL A 1 93 ? 1.418 -3.176 -8.618 1.00 97.81 93 VAL A C 1
ATOM 734 O O . VAL A 1 93 ? 1.404 -1.950 -8.710 1.00 97.81 93 VAL A O 1
ATOM 737 N N . VAL A 1 94 ? 2.311 -3.933 -9.252 1.00 96.88 94 VAL A N 1
ATOM 738 C CA . VAL A 1 94 ? 3.359 -3.405 -10.143 1.00 96.88 94 VAL A CA 1
ATOM 739 C C . VAL A 1 94 ? 3.024 -3.604 -11.619 1.00 96.88 94 VAL A C 1
ATOM 741 O O . VAL A 1 94 ? 3.477 -2.834 -12.456 1.00 96.88 94 VAL A O 1
ATOM 744 N N . ALA A 1 95 ? 2.194 -4.596 -11.944 1.00 95.62 95 ALA A N 1
ATOM 745 C CA . ALA A 1 95 ? 1.633 -4.769 -13.276 1.00 95.62 95 ALA A CA 1
ATOM 746 C C . ALA A 1 95 ? 0.268 -5.456 -13.203 1.00 95.62 95 ALA A C 1
ATOM 748 O O . ALA A 1 95 ? -0.025 -6.209 -12.273 1.00 95.62 95 ALA A O 1
ATOM 749 N N . LYS A 1 96 ? -0.565 -5.195 -14.208 1.00 95.69 96 LYS A N 1
ATOM 750 C CA . LYS A 1 96 ? -1.903 -5.765 -14.355 1.00 95.69 96 LYS A CA 1
ATOM 751 C C . LYS A 1 96 ? -2.089 -6.222 -15.793 1.00 95.69 96 LYS A C 1
ATOM 753 O O . LYS A 1 96 ? -1.723 -5.498 -16.715 1.00 95.69 96 LYS A O 1
ATOM 758 N N . ARG A 1 97 ? -2.706 -7.386 -15.986 1.00 94.31 97 ARG A N 1
ATOM 759 C CA . ARG A 1 97 ? -3.112 -7.869 -17.311 1.00 94.31 97 ARG A CA 1
ATOM 760 C C . ARG A 1 97 ? -4.481 -8.526 -17.269 1.00 94.31 97 ARG A C 1
ATOM 762 O O . ARG A 1 97 ? -4.960 -8.905 -16.204 1.00 94.31 97 ARG A O 1
ATOM 769 N N . PHE A 1 98 ? -5.099 -8.650 -18.436 1.00 95.81 98 PHE A N 1
ATOM 770 C CA . PHE A 1 98 ? -6.342 -9.384 -18.629 1.00 95.81 98 PHE A CA 1
ATOM 771 C C . PHE A 1 98 ? -6.082 -10.540 -19.592 1.00 95.81 98 PHE A C 1
ATOM 773 O O . PHE A 1 98 ? -5.599 -10.315 -20.701 1.00 95.81 98 PHE A O 1
ATOM 780 N N . GLN A 1 99 ? -6.366 -11.766 -19.161 1.00 93.12 99 GLN A N 1
ATOM 781 C CA . GLN A 1 99 ? -6.121 -12.982 -19.935 1.00 93.12 99 GLN A CA 1
ATOM 782 C C . GLN A 1 99 ? -7.203 -14.012 -19.612 1.00 93.12 99 GLN A C 1
ATOM 784 O O . GLN A 1 99 ? -7.612 -14.142 -18.463 1.00 93.12 99 GLN A O 1
ATOM 789 N N . ASN A 1 100 ? -7.688 -14.741 -20.620 1.00 91.69 100 ASN A N 1
ATOM 790 C CA . ASN A 1 100 ? -8.685 -15.809 -20.450 1.00 91.69 100 ASN A CA 1
ATOM 791 C C . ASN A 1 100 ? -9.940 -15.383 -19.656 1.00 91.69 100 ASN A C 1
ATOM 793 O O . ASN A 1 100 ? -10.503 -16.168 -18.899 1.00 91.69 100 ASN A O 1
ATOM 797 N N . GLY A 1 101 ? -10.374 -14.129 -19.814 1.00 93.81 101 GLY A N 1
ATOM 798 C CA . GLY A 1 101 ? -11.559 -13.604 -19.131 1.00 93.81 101 GLY A CA 1
ATOM 799 C C . GLY A 1 101 ? -11.336 -13.143 -17.687 1.00 93.81 101 GLY A C 1
ATOM 800 O O . GLY A 1 101 ? -12.300 -12.706 -17.067 1.00 93.81 101 GLY A O 1
ATOM 801 N N . LYS A 1 102 ? -10.103 -13.208 -17.165 1.00 95.88 102 LYS A N 1
ATOM 802 C CA . LYS A 1 102 ? -9.756 -12.844 -15.785 1.00 95.88 102 LYS A CA 1
ATOM 803 C C . LYS A 1 102 ? -8.642 -11.808 -15.724 1.00 95.88 102 LYS A C 1
ATOM 805 O O . LYS A 1 102 ? -7.758 -11.764 -16.585 1.00 95.88 102 LYS A O 1
ATOM 810 N N . PHE A 1 103 ? -8.660 -10.976 -14.687 1.00 97.44 103 PHE A N 1
ATOM 811 C CA . PHE A 1 103 ? -7.523 -10.124 -14.361 1.00 97.44 103 PHE A CA 1
ATOM 812 C C . PHE A 1 103 ? -6.457 -10.882 -13.568 1.00 97.44 103 PHE A C 1
ATOM 814 O O . PHE A 1 103 ? -6.755 -11.728 -12.725 1.00 97.44 103 PHE A O 1
ATOM 821 N N . TYR A 1 104 ? -5.204 -10.519 -13.828 1.00 96.62 104 TYR A N 1
ATOM 822 C CA . TYR A 1 104 ? -4.032 -10.993 -13.107 1.00 96.62 104 TYR A CA 1
ATOM 823 C C . TYR A 1 104 ? -3.175 -9.808 -12.673 1.00 96.62 104 TYR A C 1
ATOM 825 O O . TYR A 1 104 ? -3.038 -8.823 -13.410 1.00 96.62 104 TYR A O 1
ATOM 833 N N . PHE A 1 105 ? -2.575 -9.923 -11.492 1.00 97.12 105 PHE A N 1
ATOM 834 C CA . PHE A 1 105 ? -1.781 -8.874 -10.863 1.00 97.12 105 PHE A CA 1
ATOM 835 C C . PHE A 1 105 ? -0.386 -9.387 -10.512 1.00 97.12 105 PHE A C 1
ATOM 837 O O . PHE A 1 105 ? -0.256 -10.396 -9.829 1.00 97.12 105 PHE A O 1
ATOM 844 N N . LEU A 1 106 ? 0.659 -8.669 -10.918 1.00 96.44 106 LEU A N 1
ATOM 845 C CA . LEU A 1 106 ? 1.973 -8.818 -10.297 1.00 96.44 106 LEU A CA 1
ATOM 846 C C . LEU A 1 106 ? 2.044 -7.892 -9.096 1.00 96.44 106 LEU A C 1
ATOM 848 O O . LEU A 1 106 ? 1.741 -6.700 -9.207 1.00 96.44 106 LEU A O 1
ATOM 852 N N . THR A 1 107 ? 2.474 -8.436 -7.965 1.00 97.19 107 THR A N 1
ATOM 853 C CA . THR A 1 107 ? 2.556 -7.713 -6.699 1.00 97.19 107 THR A CA 1
ATOM 854 C C . THR A 1 107 ? 3.971 -7.699 -6.141 1.00 97.19 107 THR A C 1
ATOM 856 O O . THR A 1 107 ? 4.812 -8.543 -6.464 1.00 97.19 107 THR A O 1
ATOM 859 N N . LYS A 1 108 ? 4.255 -6.682 -5.328 1.00 96.94 108 LYS A N 1
ATOM 860 C CA . LYS A 1 108 ? 5.542 -6.505 -4.667 1.00 96.94 108 LYS A CA 1
ATOM 861 C C . LYS A 1 108 ? 5.385 -5.727 -3.357 1.00 96.94 108 LYS A C 1
ATOM 863 O O . LYS A 1 108 ? 4.636 -4.752 -3.297 1.00 96.94 108 LYS A O 1
ATOM 868 N N . GLY A 1 109 ? 6.129 -6.126 -2.325 1.00 97.38 109 GLY A N 1
ATOM 869 C CA . GLY A 1 109 ? 6.285 -5.341 -1.097 1.00 97.38 109 GLY A CA 1
ATOM 870 C C . GLY A 1 109 ? 7.150 -4.091 -1.302 1.00 97.38 109 GLY A C 1
ATOM 871 O O . GLY A 1 109 ? 8.147 -4.131 -2.022 1.00 97.38 109 GLY A O 1
ATOM 872 N N . ASP A 1 110 ? 6.795 -2.974 -0.670 1.00 97.44 110 ASP A N 1
ATOM 873 C CA . ASP A 1 110 ? 7.517 -1.701 -0.829 1.00 97.44 110 ASP A CA 1
ATOM 874 C C . ASP A 1 110 ? 8.912 -1.699 -0.166 1.00 97.44 110 ASP A C 1
ATOM 876 O O . ASP A 1 110 ? 9.728 -0.829 -0.481 1.00 97.44 110 ASP A O 1
ATOM 880 N N . ASN A 1 111 ? 9.203 -2.653 0.727 1.00 97.38 111 ASN A N 1
ATOM 881 C CA . ASN A 1 111 ? 10.437 -2.681 1.509 1.00 97.38 111 ASN A CA 1
ATOM 882 C C . ASN A 1 111 ? 11.663 -3.055 0.650 1.00 97.38 111 ASN A C 1
ATOM 884 O O . ASN A 1 111 ? 11.711 -4.163 0.104 1.00 97.38 111 ASN A O 1
ATOM 888 N N . PRO A 1 112 ? 12.675 -2.174 0.528 1.00 96.00 112 PRO A N 1
ATOM 889 C CA . PRO A 1 112 ? 13.892 -2.470 -0.226 1.00 96.00 112 PRO A CA 1
ATOM 890 C C . PRO A 1 112 ? 14.768 -3.551 0.423 1.00 96.00 112 PRO A C 1
ATOM 892 O O . PRO A 1 112 ? 15.468 -4.251 -0.302 1.00 96.00 112 PRO A O 1
ATOM 895 N N . ASP A 1 113 ? 14.723 -3.717 1.745 1.00 94.69 113 ASP A N 1
ATOM 896 C CA . ASP A 1 113 ? 15.609 -4.624 2.483 1.00 94.69 113 ASP A CA 1
ATOM 897 C C . ASP A 1 113 ? 15.086 -6.065 2.470 1.00 94.69 113 ASP A C 1
ATOM 899 O O . ASP A 1 113 ? 15.854 -7.015 2.320 1.00 94.69 113 ASP A O 1
ATOM 903 N N . THR A 1 114 ? 13.766 -6.247 2.584 1.00 94.00 114 THR A N 1
ATOM 904 C CA . THR A 1 114 ? 13.143 -7.581 2.638 1.00 94.00 114 THR A CA 1
ATOM 905 C C . THR A 1 114 ? 12.471 -7.997 1.330 1.00 94.00 114 THR A C 1
ATOM 907 O O . THR A 1 114 ? 12.360 -9.189 1.049 1.00 94.00 114 THR A O 1
ATOM 910 N N . ASN A 1 115 ? 12.019 -7.040 0.513 1.00 94.88 115 ASN A N 1
ATOM 911 C CA . ASN A 1 115 ? 11.145 -7.285 -0.637 1.00 94.88 115 ASN A CA 1
ATOM 912 C C . ASN A 1 115 ? 11.638 -6.561 -1.893 1.00 94.88 115 ASN A C 1
ATOM 914 O O . ASN A 1 115 ? 10.850 -5.996 -2.639 1.00 94.88 115 ASN A O 1
ATOM 918 N N . ILE A 1 116 ? 12.943 -6.584 -2.178 1.00 95.19 116 ILE A N 1
ATOM 919 C CA . ILE A 1 116 ? 13.500 -5.948 -3.387 1.00 95.19 116 ILE A CA 1
ATOM 920 C C . ILE A 1 116 ? 13.000 -6.577 -4.702 1.00 95.19 116 ILE A C 1
ATOM 922 O O . ILE A 1 116 ? 12.956 -5.910 -5.737 1.00 95.19 116 ILE A O 1
ATOM 926 N N . ARG A 1 117 ? 12.584 -7.848 -4.668 1.00 95.75 117 ARG A N 1
ATOM 927 C CA . ARG A 1 117 ? 12.046 -8.594 -5.816 1.00 95.75 117 ARG A CA 1
ATOM 928 C C . ARG A 1 117 ? 10.520 -8.561 -5.837 1.00 95.75 117 ARG A C 1
ATOM 930 O O . ARG A 1 117 ? 9.912 -8.365 -4.789 1.00 95.75 117 ARG A O 1
ATOM 937 N N . ILE A 1 118 ? 9.925 -8.764 -7.014 1.00 95.50 118 ILE A N 1
ATOM 938 C CA . ILE A 1 118 ? 8.491 -9.078 -7.114 1.00 95.50 118 ILE A CA 1
ATOM 939 C C . ILE A 1 118 ? 8.200 -10.392 -6.380 1.00 95.50 118 ILE A C 1
ATOM 941 O O . ILE A 1 118 ? 9.111 -11.174 -6.089 1.00 95.50 118 ILE A O 1
ATOM 945 N N . ASP A 1 119 ? 6.935 -10.625 -6.056 1.00 95.00 119 ASP A N 1
ATOM 946 C CA . ASP A 1 119 ? 6.559 -11.828 -5.331 1.00 95.00 119 ASP A CA 1
ATOM 947 C C . ASP A 1 119 ? 6.850 -13.101 -6.137 1.00 95.00 119 ASP A C 1
ATOM 949 O O . ASP A 1 119 ? 6.641 -13.164 -7.348 1.00 95.00 119 ASP A O 1
ATOM 953 N N . ARG A 1 120 ? 7.362 -14.136 -5.458 1.00 92.19 120 ARG A N 1
ATOM 954 C CA . ARG A 1 120 ? 7.911 -15.339 -6.115 1.00 92.19 120 ARG A CA 1
ATOM 955 C C . ARG A 1 120 ? 6.861 -16.209 -6.800 1.00 92.19 120 ARG A C 1
ATOM 957 O O . ARG A 1 120 ? 7.204 -16.913 -7.735 1.00 92.19 120 ARG A O 1
ATOM 964 N N . TRP A 1 121 ? 5.614 -16.148 -6.341 1.00 90.94 121 TRP A N 1
ATOM 965 C CA . TRP A 1 121 ? 4.480 -16.863 -6.936 1.00 90.94 121 TRP A CA 1
ATOM 966 C C . TRP A 1 121 ? 3.986 -16.238 -8.247 1.00 90.94 121 TRP A C 1
ATOM 968 O O . TRP A 1 121 ? 3.035 -16.745 -8.822 1.00 90.94 121 TRP A O 1
ATOM 978 N N . GLY A 1 122 ? 4.586 -15.135 -8.709 1.00 93.00 122 GLY A N 1
ATOM 979 C CA . GLY A 1 122 ? 4.251 -14.563 -10.007 1.00 93.00 122 GLY A CA 1
ATOM 980 C C . GLY A 1 122 ? 2.871 -13.902 -10.042 1.00 93.00 122 GLY A C 1
ATOM 981 O O . GLY A 1 122 ? 2.504 -13.155 -9.128 1.00 93.00 122 GLY A O 1
ATOM 982 N N . TRP A 1 123 ? 2.139 -14.107 -11.136 1.00 94.81 123 TRP A N 1
ATOM 983 C CA . TRP A 1 123 ? 0.850 -13.462 -11.396 1.00 94.81 123 TRP A CA 1
ATOM 984 C C . TRP A 1 123 ? -0.273 -13.985 -10.489 1.00 94.81 123 TRP A C 1
ATOM 986 O O . TRP A 1 123 ? -0.747 -15.109 -10.619 1.00 94.81 123 TRP A O 1
ATOM 996 N N . VAL A 1 124 ? -0.800 -13.112 -9.632 1.00 95.62 124 VAL A N 1
ATOM 997 C CA . VAL A 1 124 ? -1.932 -13.400 -8.747 1.00 95.62 124 VAL A CA 1
ATOM 998 C C . VAL A 1 124 ? -3.255 -13.269 -9.520 1.00 95.62 124 VAL A C 1
ATOM 1000 O O . VAL A 1 124 ? -3.543 -12.178 -10.023 1.00 95.62 124 VAL A O 1
ATOM 1003 N N . PRO A 1 125 ? -4.086 -14.325 -9.615 1.00 95.56 125 PRO A N 1
ATOM 1004 C CA . PRO A 1 125 ? -5.403 -14.247 -10.245 1.00 95.56 125 PRO A CA 1
ATOM 1005 C C . PRO A 1 125 ? -6.389 -13.417 -9.418 1.00 95.56 125 PRO A C 1
ATOM 1007 O O . PRO A 1 125 ? -6.341 -13.395 -8.187 1.00 95.56 125 PRO A O 1
ATOM 1010 N N . GLU A 1 126 ? -7.354 -12.796 -10.095 1.00 96.69 126 GLU A N 1
ATOM 1011 C CA . GLU A 1 126 ? -8.413 -12.012 -9.453 1.00 96.69 126 GLU A CA 1
ATOM 1012 C C . GLU A 1 126 ? -9.251 -12.781 -8.425 1.00 96.69 126 GLU A C 1
ATOM 1014 O O . GLU A 1 126 ? -9.778 -12.163 -7.507 1.00 96.69 126 GLU A O 1
ATOM 1019 N N . ASP A 1 127 ? -9.336 -14.112 -8.523 1.00 95.50 127 ASP A N 1
ATOM 1020 C CA . ASP A 1 127 ? -10.082 -14.944 -7.569 1.00 95.50 127 ASP A CA 1
ATOM 1021 C C . ASP A 1 127 ? -9.484 -14.900 -6.149 1.00 95.50 127 ASP A C 1
ATOM 1023 O O . ASP A 1 127 ? -10.175 -15.173 -5.166 1.00 95.50 127 ASP A O 1
ATOM 1027 N N . LEU A 1 128 ? -8.194 -14.563 -6.030 1.00 96.31 128 LEU A N 1
ATOM 1028 C CA . LEU A 1 128 ? -7.508 -14.416 -4.746 1.00 96.31 128 LEU A CA 1
ATOM 1029 C C . LEU A 1 128 ? -7.585 -12.987 -4.196 1.00 96.31 128 LEU A C 1
ATOM 1031 O O . LEU A 1 128 ? -7.184 -12.764 -3.051 1.00 96.31 128 LEU A O 1
ATOM 1035 N N . LEU A 1 129 ? -8.104 -12.024 -4.969 1.00 96.50 129 LEU A N 1
ATOM 1036 C CA . LEU A 1 129 ? -8.258 -10.639 -4.535 1.00 96.50 129 LEU A CA 1
ATOM 1037 C C . LEU A 1 129 ? -9.235 -10.562 -3.357 1.00 96.50 129 LEU A C 1
ATOM 1039 O O . LEU A 1 129 ? -10.396 -10.950 -3.453 1.00 96.50 129 LEU A O 1
ATOM 1043 N N . TYR A 1 130 ? -8.766 -10.012 -2.241 1.00 95.12 130 TYR A N 1
ATOM 1044 C CA . TYR A 1 130 ? -9.579 -9.808 -1.047 1.00 95.12 130 TYR A CA 1
ATOM 1045 C C . TYR A 1 130 ? -10.131 -8.377 -0.970 1.00 95.12 130 TYR A C 1
ATOM 1047 O O . TYR A 1 130 ? -11.284 -8.174 -0.590 1.00 95.12 130 TYR A O 1
ATOM 1055 N N . GLY A 1 131 ? -9.332 -7.377 -1.353 1.00 95.31 131 GLY A N 1
ATOM 1056 C CA . GLY A 1 131 ? -9.773 -5.982 -1.424 1.00 95.31 131 GLY A CA 1
ATOM 1057 C C . GLY A 1 131 ? -8.636 -4.990 -1.658 1.00 95.31 131 GLY A C 1
ATOM 1058 O O . GLY A 1 131 ? -7.461 -5.349 -1.606 1.00 95.31 131 GLY A O 1
ATOM 1059 N N . ARG A 1 132 ? -8.986 -3.724 -1.895 1.00 96.88 132 ARG A N 1
ATOM 1060 C CA . ARG A 1 132 ? -8.034 -2.616 -2.057 1.00 96.88 132 ARG A CA 1
ATOM 1061 C C . ARG A 1 132 ? -7.911 -1.828 -0.763 1.00 96.88 132 ARG A C 1
ATOM 1063 O O . ARG A 1 132 ? -8.910 -1.482 -0.142 1.00 96.88 132 ARG A O 1
ATOM 1070 N N . MET A 1 133 ? -6.689 -1.510 -0.362 1.00 95.31 133 MET A N 1
ATOM 1071 C CA . MET A 1 133 ? -6.437 -0.678 0.806 1.00 95.31 133 MET A CA 1
ATOM 1072 C C . MET A 1 133 ? -6.750 0.790 0.508 1.00 95.31 133 MET A C 1
ATOM 1074 O O . MET A 1 133 ? -6.162 1.380 -0.395 1.00 95.31 133 MET A O 1
ATOM 1078 N N . ILE A 1 134 ? -7.629 1.390 1.313 1.00 94.44 134 ILE A N 1
ATOM 1079 C CA . ILE A 1 134 ? -8.047 2.794 1.161 1.00 94.44 134 ILE A CA 1
ATOM 1080 C C . ILE A 1 134 ? -7.572 3.691 2.307 1.00 94.44 134 ILE A C 1
ATOM 1082 O O . ILE A 1 134 ? -7.389 4.892 2.120 1.00 94.44 134 ILE A O 1
ATOM 1086 N N . ALA A 1 135 ? -7.333 3.124 3.491 1.00 92.62 135 ALA A N 1
ATOM 1087 C CA . ALA A 1 135 ? -6.864 3.880 4.645 1.00 92.62 135 ALA A CA 1
ATOM 1088 C C . ALA A 1 135 ? -6.113 2.994 5.640 1.00 92.62 135 ALA A C 1
ATOM 1090 O O . ALA A 1 135 ? -6.248 1.768 5.642 1.00 92.62 135 ALA A O 1
ATOM 1091 N N . ARG A 1 136 ? -5.356 3.644 6.527 1.00 91.94 136 ARG A N 1
ATOM 1092 C CA . ARG A 1 136 ? -4.775 3.018 7.714 1.00 91.94 136 ARG A CA 1
ATOM 1093 C C . ARG A 1 136 ? -5.078 3.814 8.975 1.00 91.94 136 ARG A C 1
ATOM 1095 O O . ARG A 1 136 ? -5.218 5.035 8.921 1.00 91.94 136 ARG A O 1
ATOM 1102 N N . VAL A 1 137 ? -5.068 3.127 10.108 1.00 91.25 137 VAL A N 1
ATOM 1103 C CA . VAL A 1 137 ? -5.030 3.729 11.435 1.00 91.25 137 VAL A CA 1
ATOM 1104 C C . VAL A 1 137 ? -3.815 3.170 12.180 1.00 91.25 137 VAL A C 1
ATOM 1106 O O . VAL A 1 137 ? -3.768 1.965 12.445 1.00 91.25 137 VAL A O 1
ATOM 1109 N N . PRO A 1 138 ? -2.804 4.007 12.478 1.00 89.19 138 PRO A N 1
ATOM 1110 C CA . PRO A 1 138 ? -1.568 3.535 13.087 1.00 89.19 138 PRO A CA 1
ATOM 1111 C C . PRO A 1 138 ? -1.803 2.972 14.489 1.00 89.19 138 PRO A C 1
ATOM 1113 O O . PRO A 1 138 ? -2.650 3.478 15.223 1.00 89.19 138 PRO A O 1
ATOM 1116 N N . LEU A 1 139 ? -1.019 1.957 14.867 1.00 85.81 139 LEU A N 1
ATOM 1117 C CA . LEU A 1 139 ? -0.957 1.331 16.202 1.00 85.81 139 LEU A CA 1
ATOM 1118 C C . LEU A 1 139 ? -2.227 0.607 16.691 1.00 85.81 139 LEU A C 1
ATOM 1120 O O . LEU A 1 139 ? -2.130 -0.254 17.564 1.00 85.81 139 LEU A O 1
ATOM 1124 N N . 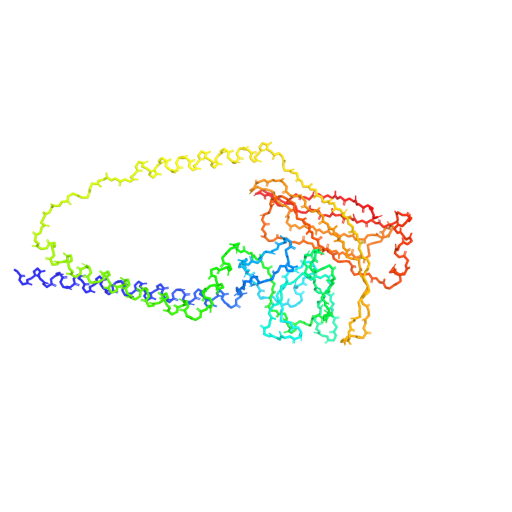ILE A 1 140 ? -3.410 0.896 16.139 1.00 86.56 140 ILE A N 1
ATOM 1125 C CA . ILE A 1 140 ? -4.663 0.222 16.525 1.00 86.56 140 ILE A CA 1
ATOM 1126 C C . ILE A 1 140 ? -4.641 -1.264 16.149 1.00 86.56 140 ILE A C 1
ATOM 1128 O O . ILE A 1 140 ? -5.284 -2.075 16.816 1.00 86.56 140 ILE A O 1
ATOM 1132 N N . GLY A 1 141 ? -3.865 -1.648 15.133 1.00 78.69 141 GLY A N 1
ATOM 1133 C CA . GLY A 1 141 ? -3.685 -3.047 14.758 1.00 78.69 141 GLY A CA 1
ATOM 1134 C C . GLY A 1 141 ? -3.131 -3.893 15.905 1.00 78.69 141 GLY A C 1
ATOM 1135 O O . GLY A 1 141 ? -3.576 -5.021 16.053 1.00 78.69 141 GLY A O 1
ATOM 1136 N N . TYR A 1 142 ? -2.286 -3.343 16.788 1.00 82.25 142 TYR A N 1
ATOM 1137 C CA . TYR A 1 142 ? -1.836 -4.057 17.993 1.00 82.25 142 TYR A CA 1
ATOM 1138 C C . TYR A 1 142 ? -2.978 -4.334 18.974 1.00 82.25 142 TYR A C 1
ATOM 1140 O O . TYR A 1 142 ? -3.052 -5.415 19.552 1.00 82.25 142 TYR A O 1
ATOM 1148 N N . VAL A 1 143 ? -3.903 -3.384 19.151 1.00 81.25 143 VAL A N 1
ATOM 1149 C CA . VAL A 1 143 ? -5.091 -3.589 19.996 1.00 81.25 143 VAL A CA 1
ATOM 1150 C C . VAL A 1 143 ? -5.986 -4.662 19.381 1.00 81.25 143 VAL A C 1
ATOM 1152 O O . VAL A 1 143 ? -6.456 -5.547 20.090 1.00 81.25 143 VAL A O 1
ATOM 1155 N N . ALA A 1 144 ? -6.189 -4.616 18.062 1.00 75.62 144 ALA A N 1
ATOM 1156 C CA . ALA A 1 144 ? -6.953 -5.628 17.341 1.00 75.62 144 ALA A CA 1
ATOM 1157 C C . ALA A 1 144 ? -6.296 -7.019 17.416 1.00 75.62 144 ALA A C 1
ATOM 1159 O O . ALA A 1 144 ? -7.001 -8.002 17.629 1.00 75.62 144 ALA A O 1
ATOM 1160 N N . GLU A 1 145 ? -4.968 -7.101 17.303 1.00 78.19 145 GLU A N 1
ATOM 1161 C CA . GLU A 1 145 ? -4.181 -8.332 17.449 1.00 78.19 145 GLU A CA 1
ATOM 1162 C C . GLU A 1 145 ? -4.337 -8.910 18.863 1.00 78.19 145 GLU A C 1
ATOM 1164 O O . GLU A 1 145 ? -4.727 -10.065 19.017 1.00 78.19 145 GLU A O 1
ATOM 1169 N N . ILE A 1 146 ? -4.167 -8.094 19.907 1.00 76.25 146 ILE A N 1
ATOM 1170 C CA . ILE A 1 146 ? -4.377 -8.497 21.308 1.00 76.25 146 ILE A CA 1
ATOM 1171 C C . ILE A 1 146 ? -5.814 -8.997 21.529 1.00 76.25 146 ILE A C 1
ATOM 1173 O O . ILE A 1 146 ? -6.030 -10.049 22.131 1.00 76.25 146 ILE A O 1
ATOM 1177 N N . LEU A 1 147 ? -6.808 -8.274 21.008 1.00 73.31 147 LEU A N 1
ATOM 1178 C CA . LEU A 1 147 ? -8.220 -8.651 21.097 1.00 73.31 147 LEU A CA 1
ATOM 1179 C C . LEU A 1 147 ? -8.594 -9.834 20.197 1.00 73.31 147 LEU A C 1
ATOM 1181 O O . LEU A 1 147 ? -9.699 -10.347 20.328 1.00 73.31 147 LEU A O 1
ATOM 1185 N N . SER A 1 148 ? -7.727 -10.287 19.292 1.00 70.12 148 SER A N 1
ATOM 1186 C CA . SER A 1 148 ? -7.990 -11.485 18.491 1.00 70.12 148 SER A CA 1
ATOM 1187 C C . SER A 1 148 ? -7.809 -12.771 19.306 1.00 70.12 148 SER A C 1
ATOM 1189 O O . SER A 1 148 ? -8.419 -13.790 18.990 1.00 70.12 148 SER A O 1
ATOM 1191 N N . HIS A 1 149 ? -7.051 -12.726 20.407 1.00 70.94 149 HIS A N 1
ATOM 1192 C CA . HIS A 1 149 ? -6.854 -13.878 21.280 1.00 70.94 149 HIS A CA 1
ATOM 1193 C C . HIS A 1 149 ? -8.091 -14.151 22.148 1.00 70.94 149 HIS A C 1
ATOM 1195 O O . HIS A 1 149 ? -8.500 -13.322 22.964 1.00 70.94 149 HIS A O 1
ATOM 1201 N N . ASP A 1 150 ? -8.659 -15.353 22.019 1.00 64.88 150 ASP A N 1
ATOM 1202 C CA . ASP A 1 150 ? -9.863 -15.798 22.741 1.00 64.88 150 ASP A CA 1
ATOM 1203 C C . ASP A 1 150 ? -9.762 -15.600 24.255 1.00 64.88 150 ASP A C 1
ATOM 1205 O O . ASP A 1 150 ? -10.669 -15.052 24.879 1.00 64.88 150 ASP A O 1
ATOM 1209 N N . VAL A 1 151 ? -8.622 -15.970 24.843 1.00 70.31 151 VAL A N 1
ATOM 1210 C CA . VAL A 1 151 ? -8.370 -15.844 26.286 1.00 70.31 151 VAL A CA 1
ATOM 1211 C C . VAL A 1 151 ? -8.504 -14.395 26.751 1.00 70.31 151 VAL A C 1
ATOM 1213 O O . VAL A 1 151 ? -9.128 -14.131 27.779 1.00 70.31 151 VAL A O 1
ATOM 1216 N N . ILE A 1 152 ? -7.964 -13.444 25.987 1.00 67.88 152 ILE A N 1
ATOM 1217 C CA . ILE A 1 152 ? -8.001 -12.019 26.330 1.00 67.88 152 ILE A CA 1
ATOM 1218 C C . ILE A 1 152 ? -9.430 -11.488 26.203 1.00 67.88 152 ILE A C 1
ATOM 1220 O O . ILE A 1 152 ? -9.910 -10.800 27.106 1.00 67.88 152 ILE A O 1
ATOM 1224 N N . ARG A 1 153 ? -10.147 -11.873 25.139 1.00 68.38 153 ARG A N 1
ATOM 1225 C CA . ARG A 1 153 ? -11.559 -11.506 24.944 1.00 68.38 153 ARG A CA 1
ATOM 1226 C C . ARG A 1 153 ? -12.439 -11.974 26.096 1.00 68.38 153 ARG A C 1
ATOM 1228 O O . ARG A 1 153 ? -13.162 -11.165 26.674 1.00 68.38 153 ARG A O 1
ATOM 1235 N N . TYR A 1 154 ? -12.359 -13.253 26.460 1.00 66.19 154 TYR A N 1
ATOM 1236 C CA . TYR A 1 154 ? -13.164 -13.795 27.555 1.00 66.19 154 TYR A CA 1
ATOM 1237 C C . TYR A 1 154 ? -12.770 -13.192 28.908 1.00 66.19 154 TYR A C 1
ATOM 1239 O O . TYR A 1 154 ? -13.649 -12.865 29.702 1.00 66.19 154 TYR A O 1
ATOM 1247 N N . SER A 1 155 ? -11.477 -12.948 29.148 1.00 63.19 155 SER A N 1
ATOM 1248 C CA . SER A 1 155 ? -11.003 -12.293 30.376 1.00 63.19 155 SER A CA 1
ATOM 1249 C C . SER A 1 155 ? -11.550 -10.868 30.523 1.00 63.19 155 SER A C 1
ATOM 1251 O O . SER A 1 155 ? -11.980 -10.483 31.610 1.00 63.19 155 SER A O 1
ATOM 1253 N N . LEU A 1 156 ? -11.600 -10.094 29.432 1.00 65.25 156 LEU A N 1
ATOM 1254 C CA . LEU A 1 156 ? -12.190 -8.751 29.420 1.00 65.25 156 LEU A CA 1
ATOM 1255 C C . LEU A 1 156 ? -13.702 -8.773 29.671 1.00 65.25 156 LEU A C 1
ATOM 1257 O O . LEU A 1 156 ? -14.205 -7.925 30.406 1.00 65.25 156 LEU A O 1
ATOM 1261 N N . LEU A 1 157 ? -14.427 -9.747 29.109 1.00 66.56 157 LEU A N 1
ATOM 1262 C CA . LEU A 1 157 ? -15.863 -9.911 29.360 1.00 66.56 157 LEU A CA 1
ATOM 1263 C C . LEU A 1 157 ? -16.150 -10.259 30.827 1.00 66.56 157 LEU A C 1
ATOM 1265 O O . LEU A 1 157 ? -17.067 -9.692 31.421 1.00 66.56 157 LEU A O 1
ATOM 1269 N N . ILE A 1 158 ? -15.342 -11.138 31.429 1.00 67.75 158 ILE A N 1
ATOM 1270 C CA . ILE A 1 158 ? -15.437 -11.469 32.857 1.00 67.75 158 ILE A CA 1
ATOM 1271 C C . ILE A 1 158 ? -15.145 -10.229 33.708 1.00 67.75 158 ILE A C 1
ATOM 1273 O O . ILE A 1 158 ? -15.922 -9.916 34.608 1.00 67.75 158 ILE A O 1
ATOM 1277 N N . LEU A 1 159 ? -14.074 -9.489 33.402 1.00 71.62 159 LEU A N 1
ATOM 1278 C CA . LEU A 1 159 ? -13.719 -8.254 34.106 1.00 71.62 159 LEU A CA 1
ATOM 1279 C C . LEU A 1 159 ? -14.847 -7.215 34.041 1.00 71.62 159 LEU A C 1
ATOM 1281 O O . LEU A 1 159 ? -15.196 -6.629 35.064 1.00 71.62 159 LEU A O 1
ATOM 1285 N N . LEU A 1 160 ? -15.441 -7.014 32.861 1.00 67.06 160 LEU A N 1
ATOM 1286 C CA . LEU A 1 160 ? -16.577 -6.113 32.672 1.00 67.06 160 LEU A CA 1
ATOM 1287 C C . LEU A 1 160 ? -17.790 -6.565 33.497 1.00 67.06 160 LEU A C 1
ATOM 1289 O O . LEU A 1 160 ? -18.414 -5.743 34.166 1.00 67.06 160 LEU A O 1
ATOM 1293 N N . GLY A 1 161 ? -18.089 -7.867 33.506 1.00 59.62 161 GLY A N 1
ATOM 1294 C CA . GLY A 1 161 ? -19.148 -8.446 34.333 1.00 59.62 161 GLY A CA 1
ATOM 1295 C C . GLY A 1 161 ? -18.921 -8.208 35.829 1.00 59.62 161 GLY A C 1
ATOM 1296 O O . GLY A 1 161 ? -19.835 -7.772 36.525 1.00 59.62 161 GLY A O 1
ATOM 1297 N N . VAL A 1 162 ? -17.692 -8.412 36.316 1.00 73.69 162 VAL A N 1
ATOM 1298 C CA . VAL A 1 162 ? -17.313 -8.133 37.712 1.00 73.69 162 VAL A CA 1
ATOM 1299 C C . VAL A 1 162 ? -17.461 -6.647 38.034 1.00 73.69 162 VAL A C 1
ATOM 1301 O O . VAL A 1 162 ? -18.042 -6.315 39.061 1.00 73.69 162 VAL A O 1
ATOM 1304 N N . LEU A 1 163 ? -17.006 -5.747 37.158 1.00 61.94 163 LEU A N 1
ATOM 1305 C CA . LEU A 1 163 ? -17.173 -4.297 37.319 1.00 61.94 163 LEU A CA 1
ATOM 1306 C C . LEU A 1 163 ? -18.650 -3.901 37.431 1.00 61.94 163 LEU A C 1
ATOM 1308 O O . LEU A 1 163 ? -19.014 -3.167 38.347 1.00 61.94 163 LEU A O 1
ATOM 1312 N N . ILE A 1 164 ? -19.517 -4.437 36.569 1.00 70.12 164 ILE A N 1
ATOM 1313 C CA . ILE A 1 164 ? -20.966 -4.195 36.631 1.00 70.12 164 ILE A CA 1
ATOM 1314 C C . ILE A 1 164 ? -21.541 -4.705 37.963 1.00 70.12 164 ILE A C 1
ATOM 1316 O O . ILE A 1 164 ? -22.270 -3.982 38.645 1.00 70.12 164 ILE A O 1
ATOM 1320 N N . VAL A 1 165 ? -21.171 -5.912 38.401 1.00 69.69 165 VAL A N 1
ATOM 1321 C CA . VAL A 1 165 ? -21.606 -6.457 39.700 1.00 69.69 165 VAL A CA 1
ATOM 1322 C C . VAL A 1 165 ? -21.119 -5.589 40.865 1.00 69.69 165 VAL A C 1
ATOM 1324 O O . VAL A 1 165 ? -21.890 -5.297 41.774 1.00 69.69 165 VAL A O 1
ATOM 1327 N N . LEU A 1 166 ? -19.872 -5.118 40.832 1.00 64.81 166 LEU A N 1
ATOM 1328 C CA . LEU A 1 166 ? -19.334 -4.228 41.859 1.00 64.81 166 LEU A CA 1
ATOM 1329 C C . LEU A 1 166 ? -20.088 -2.894 41.890 1.00 64.81 166 LEU A C 1
ATOM 1331 O O . LEU A 1 166 ? -20.485 -2.470 42.970 1.00 64.81 166 LEU A O 1
ATOM 1335 N N . THR A 1 167 ? -20.358 -2.278 40.734 1.00 67.88 167 THR A N 1
ATOM 1336 C CA . THR A 1 167 ? -21.112 -1.010 40.662 1.00 67.88 167 THR A CA 1
ATOM 1337 C C . THR A 1 167 ? -22.562 -1.147 41.142 1.00 67.88 167 THR A C 1
ATOM 1339 O O . THR A 1 167 ? -23.057 -0.305 41.891 1.00 67.88 167 THR A O 1
ATOM 1342 N N . THR A 1 168 ? -23.238 -2.250 40.806 1.00 66.75 168 THR A N 1
ATOM 1343 C CA . THR A 1 168 ? -24.603 -2.532 41.293 1.00 66.75 168 THR A CA 1
ATOM 1344 C C . THR A 1 168 ? -24.626 -2.848 42.792 1.00 66.75 168 THR A C 1
ATOM 1346 O O . THR A 1 168 ? -25.555 -2.457 43.506 1.00 66.75 168 THR A O 1
ATOM 1349 N N . TYR A 1 169 ? -23.582 -3.501 43.310 1.00 63.34 169 TYR A N 1
ATOM 1350 C CA . TYR A 1 169 ? -23.416 -3.737 44.742 1.00 63.34 169 TYR A CA 1
ATOM 1351 C C . TYR A 1 169 ? -23.142 -2.435 45.509 1.00 63.34 169 TYR A C 1
ATOM 1353 O O . TYR A 1 169 ? -23.713 -2.221 46.583 1.00 63.34 169 TYR A O 1
ATOM 1361 N N . THR A 1 170 ? -22.322 -1.534 44.955 1.00 62.75 170 THR A N 1
ATOM 1362 C CA . THR A 1 170 ? -22.065 -0.219 45.557 1.00 62.75 170 THR A CA 1
ATOM 1363 C C . THR A 1 170 ? -23.314 0.655 45.566 1.00 62.75 170 THR A C 1
ATOM 1365 O O . THR A 1 170 ? -23.607 1.227 46.611 1.00 62.75 170 THR A O 1
ATOM 1368 N N . GLU A 1 171 ? -24.118 0.683 44.496 1.00 59.91 171 GLU A N 1
ATOM 1369 C CA . GLU A 1 171 ? -25.386 1.434 44.480 1.00 59.91 171 GLU A CA 1
ATOM 1370 C C . GLU A 1 171 ? -26.386 0.916 45.525 1.00 59.91 171 GLU A C 1
ATOM 1372 O O . GLU A 1 171 ? -27.059 1.701 46.203 1.00 59.91 171 GLU A O 1
ATOM 1377 N N . LYS A 1 172 ? -26.469 -0.408 45.716 1.00 50.28 172 LYS A N 1
ATOM 1378 C CA . LYS A 1 172 ? -27.317 -1.010 46.758 1.00 50.28 172 LYS A CA 1
ATOM 1379 C C . LYS A 1 172 ? -26.864 -0.596 48.164 1.00 50.28 172 LYS A C 1
ATOM 1381 O O . LYS A 1 172 ? -27.707 -0.307 49.015 1.00 50.28 172 LYS A O 1
ATOM 1386 N N . ASN A 1 173 ? -25.553 -0.515 48.397 1.00 52.22 173 ASN A N 1
ATOM 1387 C CA . ASN A 1 173 ? -24.976 -0.084 49.674 1.00 52.22 173 ASN A CA 1
ATOM 1388 C C . ASN A 1 173 ? -25.038 1.438 49.893 1.00 52.22 173 ASN A C 1
ATOM 1390 O O . ASN A 1 173 ? -25.214 1.879 51.030 1.00 52.22 173 ASN A O 1
ATOM 1394 N N . GLU A 1 174 ? -24.963 2.252 48.840 1.00 55.94 174 GLU A N 1
ATOM 1395 C CA . GLU A 1 174 ? -25.153 3.703 48.927 1.00 55.94 174 GLU A CA 1
ATOM 1396 C C . GLU A 1 174 ? -26.612 4.079 49.177 1.00 55.94 174 GLU A C 1
ATOM 1398 O O . GLU A 1 174 ? -26.870 4.914 50.039 1.00 55.94 174 GLU A O 1
ATOM 1403 N N . ARG A 1 175 ? -27.590 3.400 48.561 1.00 51.16 175 ARG A N 1
ATOM 1404 C CA . ARG A 1 175 ? -29.015 3.584 48.911 1.00 51.16 175 ARG A CA 1
ATOM 1405 C C . ARG A 1 175 ? -29.308 3.261 50.383 1.00 51.16 175 ARG A C 1
ATOM 1407 O O . ARG A 1 175 ? -30.200 3.865 50.979 1.00 51.16 175 ARG A O 1
ATOM 1414 N N . LEU A 1 176 ? -28.541 2.350 50.990 1.00 53.00 176 LEU A N 1
ATOM 1415 C CA . LEU A 1 176 ? -28.605 2.036 52.423 1.00 53.00 176 LEU A CA 1
ATOM 1416 C C . LEU A 1 176 ? -27.887 3.080 53.305 1.00 53.00 176 LEU A C 1
ATOM 1418 O O . LEU A 1 176 ? -28.297 3.282 54.448 1.00 53.00 176 LEU A O 1
ATOM 1422 N N . ARG A 1 177 ? -26.861 3.777 52.791 1.00 47.84 177 ARG A N 1
ATOM 1423 C CA . ARG A 1 177 ? -26.124 4.846 53.500 1.00 47.84 177 ARG A CA 1
ATOM 1424 C C . ARG A 1 177 ? -26.765 6.233 53.373 1.00 47.84 177 ARG A C 1
ATOM 1426 O O . ARG A 1 177 ? -26.804 6.961 54.361 1.00 47.84 177 ARG A O 1
ATOM 1433 N N . ILE A 1 178 ? -27.332 6.586 52.219 1.00 53.09 178 ILE A N 1
ATOM 1434 C CA . ILE A 1 178 ? -27.953 7.898 51.947 1.00 53.09 178 ILE A CA 1
ATOM 1435 C C . ILE A 1 178 ? -29.234 8.097 52.773 1.00 53.09 178 ILE A C 1
ATOM 1437 O O . ILE A 1 178 ? -29.550 9.212 53.176 1.00 53.09 178 ILE A O 1
ATOM 1441 N N . LYS A 1 179 ? -29.910 7.013 53.180 1.00 48.22 179 LYS A N 1
ATOM 1442 C CA . LYS A 1 179 ? -31.003 7.083 54.168 1.00 48.22 179 LYS A CA 1
ATOM 1443 C C . LYS A 1 179 ? -30.545 7.457 55.589 1.00 48.22 179 LYS A C 1
ATOM 1445 O O . LYS A 1 179 ? -31.389 7.644 56.459 1.00 48.22 179 LYS A O 1
ATOM 1450 N N . LYS A 1 180 ? -29.232 7.544 55.833 1.00 51.09 180 LYS A N 1
ATOM 1451 C CA . LYS A 1 180 ? -28.625 7.815 57.144 1.00 51.09 180 LYS A CA 1
ATOM 1452 C C . LYS A 1 180 ? -27.812 9.109 57.206 1.00 51.09 180 LYS A C 1
ATOM 1454 O O . LYS A 1 180 ? -27.415 9.492 58.301 1.00 51.09 180 LYS A O 1
ATOM 1459 N N . GLN A 1 181 ? -27.569 9.791 56.087 1.00 47.56 181 GLN A N 1
ATOM 1460 C CA . GLN A 1 181 ? -26.704 10.967 56.089 1.00 47.56 181 GLN A CA 1
ATOM 1461 C C . GLN A 1 181 ? -27.180 11.986 55.057 1.00 47.56 181 GLN A C 1
ATOM 1463 O O . GLN A 1 181 ? -26.899 11.889 53.867 1.00 47.56 181 GLN A O 1
ATOM 1468 N N . CYS A 1 182 ? -27.943 12.963 55.543 1.00 49.34 182 CYS A N 1
ATOM 1469 C CA . CYS A 1 182 ? -28.176 14.195 54.812 1.00 49.34 182 CYS A CA 1
ATOM 1470 C C . CYS A 1 182 ? -26.879 15.018 54.807 1.00 49.34 182 CYS A C 1
ATOM 1472 O O . CYS A 1 182 ? -26.186 15.073 55.822 1.00 49.34 182 CYS A O 1
ATOM 1474 N N . SER A 1 183 ? -26.633 15.706 53.690 1.00 54.88 183 SER A N 1
ATOM 1475 C CA . SER A 1 183 ? -25.659 16.790 53.521 1.00 54.88 183 SER A CA 1
ATOM 1476 C C . SER A 1 183 ? -24.176 16.432 53.714 1.00 54.88 183 SER A C 1
ATOM 1478 O O . SER A 1 183 ? -23.646 16.479 54.822 1.00 54.88 183 SER A O 1
ATOM 1480 N N . ALA A 1 184 ? -23.458 16.282 52.599 1.00 41.38 184 ALA A N 1
ATOM 1481 C CA . ALA A 1 184 ? -22.107 16.827 52.493 1.00 41.38 184 ALA A CA 1
ATOM 1482 C C . ALA A 1 184 ? -21.800 17.231 51.044 1.00 41.38 184 ALA A C 1
ATOM 1484 O O . ALA A 1 184 ? -21.843 16.419 50.124 1.00 41.38 184 ALA A O 1
ATOM 1485 N N . SER A 1 185 ? -21.533 18.527 50.904 1.00 48.50 185 SER A N 1
ATOM 1486 C CA . SER A 1 185 ? -20.993 19.26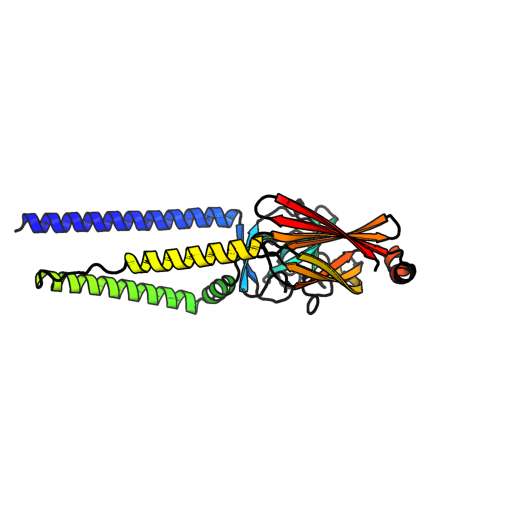1 49.762 1.00 48.50 185 SER A CA 1
ATOM 1487 C C . SER A 1 185 ? -20.108 18.434 48.818 1.00 48.50 185 SER A C 1
ATOM 1489 O O . SER A 1 185 ? -19.052 17.947 49.221 1.00 48.50 185 SER A O 1
ATOM 1491 N N . ILE A 1 186 ? -20.495 18.358 47.541 1.00 47.03 186 ILE A N 1
ATOM 1492 C CA . ILE A 1 186 ? -19.543 18.131 46.451 1.00 47.03 186 ILE A CA 1
ATOM 1493 C C . ILE A 1 186 ? -19.094 19.519 46.019 1.00 47.03 186 ILE A C 1
ATOM 1495 O O . ILE A 1 186 ? -19.805 20.250 45.327 1.00 47.03 186 ILE A O 1
ATOM 1499 N N . SER A 1 187 ? -17.931 19.899 46.531 1.00 41.91 187 SER A N 1
ATOM 1500 C CA . SER A 1 187 ? -17.260 21.139 46.206 1.00 41.91 187 SER A CA 1
ATOM 1501 C C . SER A 1 187 ? -17.017 21.240 44.702 1.00 41.91 187 SER A C 1
ATOM 1503 O O . SER A 1 187 ? -16.513 20.329 44.043 1.00 41.91 187 SER A O 1
ATOM 1505 N N . SER A 1 188 ? -17.374 22.405 44.175 1.00 53.53 188 SER A N 1
ATOM 1506 C CA . SER A 1 188 ? -17.003 22.897 42.860 1.00 53.53 188 SER A CA 1
ATOM 1507 C C . SER A 1 188 ? -15.485 22.860 42.693 1.00 53.53 188 SER A C 1
ATOM 1509 O O . SER A 1 188 ? -14.747 23.647 43.286 1.00 53.53 188 SER A O 1
ATOM 1511 N N . PHE A 1 189 ? -15.016 21.960 41.849 1.00 52.56 189 PHE A N 1
ATOM 1512 C CA . PHE A 1 189 ? -13.665 21.971 41.316 1.00 52.56 189 PHE A CA 1
ATOM 1513 C C . PHE A 1 189 ? -13.758 21.441 39.885 1.00 52.56 189 PHE A C 1
ATOM 1515 O O . PHE A 1 189 ? -14.697 20.709 39.588 1.00 52.56 189 PHE A O 1
ATOM 1522 N N . HIS A 1 190 ? -12.799 21.791 39.028 1.00 54.62 190 HIS A N 1
ATOM 1523 C CA . HIS A 1 190 ? -12.565 21.330 37.640 1.00 54.62 190 HIS A CA 1
ATOM 1524 C C . HIS A 1 190 ? -12.810 22.347 36.505 1.00 54.62 190 HIS A C 1
ATOM 1526 O O . HIS A 1 190 ? -12.143 22.219 35.485 1.00 54.62 190 HIS A O 1
ATOM 1532 N N . GLY A 1 191 ? -13.623 23.401 36.662 1.00 51.22 191 GLY A N 1
ATOM 1533 C CA . GLY A 1 191 ? -13.868 24.372 35.572 1.00 51.22 191 GLY A CA 1
ATOM 1534 C C . GLY A 1 191 ? -12.617 25.140 35.109 1.00 51.22 191 GLY A C 1
ATOM 1535 O O . GLY A 1 191 ? -12.251 25.094 33.937 1.00 51.22 191 GLY A O 1
ATOM 1536 N N . GLU A 1 192 ? -11.906 25.788 36.034 1.00 55.00 192 GLU A N 1
ATOM 1537 C CA . GLU A 1 192 ? -10.736 26.623 35.704 1.00 55.00 192 GLU A CA 1
ATOM 1538 C C . GLU A 1 192 ? -9.549 25.807 35.174 1.00 55.00 192 GLU A C 1
ATOM 1540 O O . GLU A 1 192 ? -8.893 26.217 34.220 1.00 55.00 192 GLU A O 1
ATOM 1545 N N . ARG A 1 193 ? -9.318 24.599 35.710 1.00 55.00 193 ARG A N 1
ATOM 1546 C CA . ARG A 1 193 ? -8.259 23.694 35.225 1.00 55.00 193 ARG A CA 1
ATOM 1547 C C . ARG A 1 193 ? -8.512 23.221 33.793 1.00 55.00 193 ARG A C 1
ATOM 1549 O O . ARG A 1 193 ? -7.567 23.152 33.013 1.00 55.00 193 ARG A O 1
ATOM 1556 N N . ILE A 1 194 ? -9.765 22.932 33.433 1.00 57.94 194 ILE A N 1
ATOM 1557 C CA . ILE A 1 194 ? -10.138 22.553 32.061 1.00 57.94 194 ILE A CA 1
ATOM 1558 C C . ILE A 1 194 ? -9.909 23.729 31.104 1.00 57.94 194 ILE A C 1
ATOM 1560 O O . ILE A 1 194 ? -9.369 23.529 30.015 1.00 57.94 194 ILE A O 1
ATOM 1564 N N . ILE A 1 195 ? -10.250 24.954 31.515 1.00 58.84 195 ILE A N 1
ATOM 1565 C CA . ILE A 1 195 ? -10.035 26.165 30.710 1.00 58.84 195 ILE A CA 1
ATOM 1566 C C . ILE A 1 195 ? -8.536 26.429 30.513 1.00 58.84 195 ILE A C 1
ATOM 1568 O O . ILE A 1 195 ? -8.108 26.657 29.384 1.00 58.84 195 ILE A O 1
ATOM 1572 N N . SER A 1 196 ? -7.716 26.322 31.564 1.00 60.72 196 SER A N 1
ATOM 1573 C CA . SER A 1 196 ? -6.262 26.504 31.459 1.00 60.72 196 SER A CA 1
ATOM 1574 C C . SER A 1 196 ? -5.598 25.443 30.577 1.00 60.72 196 SER A C 1
ATOM 1576 O O . SER A 1 196 ? -4.758 25.788 29.749 1.00 60.72 196 SER A O 1
ATOM 1578 N N . ILE A 1 197 ? -5.993 24.169 30.699 1.00 67.81 197 ILE A N 1
ATOM 1579 C CA . ILE A 1 197 ? -5.492 23.082 29.838 1.00 67.81 197 ILE A CA 1
ATOM 1580 C C . ILE A 1 197 ? -5.910 23.317 28.379 1.00 67.81 197 ILE A C 1
ATOM 1582 O O . ILE A 1 197 ? -5.094 23.156 27.472 1.00 67.81 197 ILE A O 1
ATOM 1586 N N . SER A 1 198 ? -7.149 23.763 28.151 1.00 62.34 198 SER A N 1
ATOM 1587 C CA . SER A 1 198 ? -7.653 24.084 26.810 1.00 62.34 198 SER A CA 1
ATOM 1588 C C . SER A 1 198 ? -6.915 25.276 26.189 1.00 62.34 198 SER A C 1
ATOM 1590 O O . SER A 1 198 ? -6.560 25.227 25.013 1.00 62.34 198 SER A O 1
ATOM 1592 N N . MET A 1 199 ? -6.612 26.320 26.971 1.00 65.50 199 MET A N 1
ATOM 1593 C CA . MET A 1 199 ? -5.815 27.468 26.520 1.00 65.50 199 MET A CA 1
ATOM 1594 C C . MET A 1 199 ? -4.365 27.088 26.211 1.00 65.50 199 MET A C 1
ATOM 1596 O O . MET A 1 199 ? -3.838 27.514 25.186 1.00 65.50 199 MET A O 1
ATOM 1600 N N . LEU A 1 200 ? -3.727 26.257 27.044 1.00 71.56 200 LEU A N 1
ATOM 1601 C CA . LEU A 1 200 ? -2.375 25.759 26.770 1.00 71.56 200 LEU A CA 1
ATOM 1602 C C . LEU A 1 200 ? -2.343 24.925 25.482 1.00 71.56 200 LEU A C 1
ATOM 1604 O O . LEU A 1 200 ? -1.444 25.094 24.661 1.00 71.56 200 LEU A O 1
ATOM 1608 N N . GLY A 1 201 ? -3.350 24.066 25.289 1.00 69.19 201 GLY A N 1
ATOM 1609 C CA . GLY A 1 201 ? -3.529 23.289 24.066 1.00 69.19 201 GLY A CA 1
ATOM 1610 C C . GLY A 1 201 ? -3.710 24.178 22.837 1.00 69.19 201 GLY A C 1
ATOM 1611 O O . GLY A 1 201 ? -3.087 23.925 21.810 1.00 69.19 201 GLY A O 1
ATOM 1612 N N . LEU A 1 202 ? -4.489 25.259 22.952 1.00 71.50 202 LEU A N 1
ATOM 1613 C CA . LEU A 1 202 ? -4.695 26.220 21.870 1.00 71.50 202 LEU A CA 1
ATOM 1614 C C . LEU A 1 202 ? -3.417 26.998 21.533 1.00 71.50 202 LEU A C 1
ATOM 1616 O O . LEU A 1 202 ? -3.113 27.153 20.358 1.00 71.50 202 LEU A O 1
ATOM 1620 N N . ILE A 1 203 ? -2.647 27.448 22.530 1.00 74.31 203 ILE A N 1
ATOM 1621 C CA . ILE A 1 203 ? -1.364 28.143 22.316 1.00 74.31 203 ILE A CA 1
ATOM 1622 C C . ILE A 1 203 ? -0.338 27.201 21.682 1.00 74.31 203 ILE A C 1
ATOM 1624 O O . ILE A 1 203 ? 0.363 27.582 20.748 1.00 74.31 203 ILE A O 1
ATOM 1628 N N . PHE A 1 204 ? -0.258 25.956 22.151 1.00 72.44 204 PHE A N 1
ATOM 1629 C CA . PHE A 1 204 ? 0.603 24.947 21.542 1.00 72.44 204 PHE A CA 1
ATOM 1630 C C . PHE A 1 204 ? 0.181 24.667 20.092 1.00 72.44 204 PHE A C 1
ATOM 1632 O O . PHE A 1 204 ? 1.020 24.629 19.191 1.00 72.44 204 PHE A O 1
ATOM 1639 N N . PHE A 1 205 ? -1.123 24.548 19.837 1.00 70.12 205 PHE A N 1
ATOM 1640 C CA . PHE A 1 205 ? -1.668 24.369 18.495 1.00 70.12 205 PHE A CA 1
ATOM 1641 C C . PHE A 1 205 ? -1.362 25.566 17.583 1.00 70.12 205 PHE A C 1
ATOM 1643 O O . PHE A 1 205 ? -0.876 25.375 16.474 1.00 70.12 205 PHE A O 1
ATOM 1650 N N . THR A 1 206 ? -1.560 26.807 18.034 1.00 72.62 206 THR A N 1
ATOM 1651 C CA . THR A 1 206 ? -1.266 27.998 17.220 1.00 72.62 206 THR A CA 1
ATOM 1652 C C . THR A 1 206 ? 0.230 28.193 17.001 1.00 72.62 206 THR A C 1
ATOM 1654 O O . THR A 1 206 ? 0.629 28.543 15.892 1.00 72.62 206 THR A O 1
ATOM 1657 N N . ALA A 1 207 ? 1.076 27.916 17.995 1.00 73.56 207 ALA A N 1
ATOM 1658 C CA . ALA A 1 207 ? 2.530 27.972 17.855 1.00 73.56 207 ALA A CA 1
ATOM 1659 C C . ALA A 1 207 ? 3.045 26.922 16.858 1.00 73.56 207 ALA A C 1
ATOM 1661 O O . ALA A 1 207 ? 3.834 27.251 15.973 1.00 73.56 207 ALA A O 1
ATOM 1662 N N . THR A 1 208 ? 2.559 25.678 16.943 1.00 62.78 208 THR A N 1
ATOM 1663 C CA . THR A 1 208 ? 2.914 24.615 15.985 1.00 62.78 208 THR A CA 1
ATOM 1664 C C . THR A 1 208 ? 2.371 24.895 14.583 1.00 62.78 208 THR A C 1
ATOM 1666 O O . THR A 1 208 ? 3.095 24.698 13.605 1.00 62.78 208 THR A O 1
ATOM 1669 N N . MET A 1 209 ? 1.154 25.433 14.465 1.00 59.31 209 MET A N 1
ATOM 1670 C CA . MET A 1 209 ? 0.568 25.866 13.192 1.00 59.31 209 MET A CA 1
ATOM 1671 C C . MET A 1 209 ? 1.380 27.006 12.561 1.00 59.31 209 MET A C 1
ATOM 1673 O O . MET A 1 209 ? 1.733 26.941 11.387 1.00 59.31 209 MET A O 1
ATOM 1677 N N . THR A 1 210 ? 1.756 28.014 13.352 1.00 65.12 210 THR A N 1
ATOM 1678 C CA . THR A 1 210 ? 2.551 29.165 12.890 1.00 65.12 210 THR A CA 1
ATOM 1679 C C . THR A 1 210 ? 3.962 28.742 12.480 1.00 65.12 210 THR A C 1
ATOM 1681 O O . THR A 1 210 ? 4.431 29.135 11.414 1.00 65.12 210 THR A O 1
ATOM 1684 N N . TYR A 1 211 ? 4.621 27.882 13.266 1.00 64.19 211 TYR A N 1
ATOM 1685 C CA . TYR A 1 211 ? 5.918 27.300 12.903 1.00 64.19 211 TYR A CA 1
ATOM 1686 C C . TYR A 1 211 ? 5.834 26.505 11.591 1.00 64.19 211 TYR A C 1
ATOM 1688 O O . TYR A 1 211 ? 6.715 26.620 10.744 1.00 64.19 211 TYR A O 1
ATOM 1696 N N . SER A 1 212 ? 4.744 25.759 11.383 1.00 57.88 212 SER A N 1
ATOM 1697 C CA . SER A 1 212 ? 4.517 24.973 10.161 1.00 57.88 212 SER A CA 1
ATOM 1698 C C . SER A 1 212 ? 4.259 25.838 8.923 1.00 57.88 212 SER A C 1
ATOM 1700 O O . SER A 1 212 ? 4.622 25.435 7.824 1.00 57.88 212 SER A O 1
ATOM 1702 N N . ILE A 1 213 ? 3.662 27.025 9.083 1.00 58.97 213 ILE A N 1
ATOM 1703 C CA . ILE A 1 213 ? 3.458 27.993 7.990 1.00 58.97 213 ILE A CA 1
ATOM 1704 C C . ILE A 1 213 ? 4.771 28.705 7.633 1.00 58.97 213 ILE A C 1
ATOM 1706 O O . ILE A 1 213 ? 5.042 28.952 6.459 1.00 58.97 213 ILE A O 1
ATOM 1710 N N . LEU A 1 214 ? 5.597 29.026 8.636 1.00 58.06 214 LEU A N 1
ATOM 1711 C CA . LEU A 1 214 ? 6.892 29.689 8.442 1.00 58.06 214 LEU A CA 1
ATOM 1712 C C . LEU A 1 214 ? 7.943 28.758 7.820 1.00 58.06 214 LEU A C 1
ATOM 1714 O O . LEU A 1 214 ? 8.818 29.216 7.083 1.00 58.06 214 LEU A O 1
ATOM 1718 N N . TRP A 1 215 ? 7.875 27.455 8.103 1.00 60.06 215 TRP A N 1
ATOM 1719 C CA . TRP A 1 215 ? 8.795 26.472 7.543 1.00 60.06 215 TRP A CA 1
ATOM 1720 C C . TRP A 1 215 ? 8.298 25.989 6.178 1.00 60.06 215 TRP A C 1
ATOM 1722 O O . TRP A 1 215 ? 7.372 25.186 6.086 1.00 60.06 215 TRP A O 1
ATOM 1732 N N . GLN A 1 216 ? 8.907 26.485 5.098 1.00 64.56 216 GLN A N 1
ATOM 1733 C CA . GLN A 1 216 ? 8.484 26.106 3.751 1.00 64.56 216 GLN A CA 1
ATOM 1734 C C . GLN A 1 216 ? 8.606 24.592 3.530 1.00 64.56 216 GLN A C 1
ATOM 1736 O O . GLN A 1 216 ? 9.675 24.026 3.797 1.00 64.56 216 GLN A O 1
ATOM 1741 N N . PRO A 1 217 ? 7.547 23.930 3.027 1.00 71.31 217 PRO A N 1
ATOM 1742 C CA . PRO A 1 217 ? 7.590 22.504 2.785 1.00 71.31 217 PRO A CA 1
ATOM 1743 C C . PRO A 1 217 ? 8.658 22.174 1.735 1.00 71.31 217 PRO A C 1
ATOM 1745 O O . PRO A 1 217 ? 8.744 22.815 0.688 1.00 71.31 217 PRO A O 1
ATOM 1748 N N . LYS A 1 218 ? 9.485 21.169 2.025 1.00 81.62 218 LYS A N 1
ATOM 1749 C CA . LYS A 1 218 ? 10.522 20.650 1.135 1.00 81.62 218 LYS A CA 1
ATOM 1750 C C . LYS A 1 218 ? 10.210 19.205 0.784 1.00 81.62 218 LYS A C 1
ATOM 1752 O O . LYS A 1 218 ? 10.228 18.322 1.641 1.00 81.62 218 LYS A O 1
ATOM 1757 N N . HIS A 1 219 ? 9.983 18.976 -0.499 1.00 87.31 219 HIS A N 1
ATOM 1758 C CA . HIS A 1 219 ? 9.729 17.659 -1.065 1.00 87.31 219 HIS A CA 1
ATOM 1759 C C . HIS A 1 219 ? 10.877 17.317 -2.007 1.00 87.31 219 HIS A C 1
ATOM 1761 O O . HIS A 1 219 ? 11.234 18.129 -2.858 1.00 87.31 219 HIS A O 1
ATOM 1767 N N . ASP A 1 220 ? 11.492 16.152 -1.831 1.00 90.38 220 ASP A N 1
ATOM 1768 C CA . ASP A 1 220 ? 12.577 15.697 -2.701 1.00 90.38 220 ASP A CA 1
ATOM 1769 C C . ASP A 1 220 ? 12.514 14.184 -2.899 1.00 90.38 220 ASP A C 1
ATOM 1771 O O . ASP A 1 220 ? 12.157 13.429 -1.995 1.00 90.38 220 ASP A O 1
ATOM 1775 N N . VAL A 1 221 ? 12.890 13.743 -4.092 1.00 92.81 221 VAL A N 1
ATOM 1776 C CA . VAL A 1 221 ? 12.941 12.332 -4.470 1.00 92.81 221 VAL A CA 1
ATOM 1777 C C . VAL A 1 221 ? 14.293 12.055 -5.104 1.00 92.81 221 VAL A C 1
ATOM 1779 O O . VAL A 1 221 ? 14.709 12.753 -6.031 1.00 92.81 221 VAL A O 1
ATOM 1782 N N . LYS A 1 222 ? 14.999 11.048 -4.590 1.00 94.00 222 LYS A N 1
ATOM 1783 C CA . LYS A 1 222 ? 16.316 10.631 -5.077 1.00 94.00 222 LYS A CA 1
ATOM 1784 C C . LYS A 1 222 ? 16.313 9.145 -5.385 1.00 94.00 222 LYS A C 1
ATOM 1786 O O . LYS A 1 222 ? 15.880 8.346 -4.558 1.00 94.00 222 LYS A O 1
ATOM 1791 N N . ILE A 1 223 ? 16.849 8.780 -6.541 1.00 94.12 223 ILE A N 1
ATOM 1792 C CA . ILE A 1 223 ? 17.134 7.388 -6.881 1.00 94.12 223 ILE A CA 1
ATOM 1793 C C . ILE A 1 223 ? 18.453 7.028 -6.191 1.00 94.12 223 ILE A C 1
ATOM 1795 O O . ILE A 1 223 ? 19.457 7.706 -6.392 1.00 94.12 223 ILE A O 1
ATOM 1799 N N . LYS A 1 224 ? 18.431 6.027 -5.304 1.00 94.75 224 LYS A N 1
ATOM 1800 C CA . LYS A 1 224 ? 19.626 5.544 -4.590 1.00 94.75 224 LYS A CA 1
ATOM 1801 C C . LYS A 1 224 ? 20.394 4.537 -5.437 1.00 94.75 224 LYS A C 1
ATOM 1803 O O . LYS A 1 224 ? 21.613 4.612 -5.523 1.00 94.75 224 LYS A O 1
ATOM 1808 N N . SER A 1 225 ? 19.673 3.594 -6.029 1.00 94.31 225 SER A N 1
ATOM 1809 C CA . SER A 1 225 ? 20.218 2.563 -6.905 1.00 94.31 225 SER A CA 1
ATOM 1810 C C . SER A 1 225 ? 19.088 1.893 -7.679 1.00 94.31 225 SER A C 1
ATOM 1812 O O . SER A 1 225 ? 17.907 2.038 -7.344 1.00 94.31 225 SER A O 1
ATOM 1814 N N . PHE A 1 226 ? 19.451 1.129 -8.700 1.00 94.44 226 PHE A N 1
ATOM 1815 C CA . PHE A 1 226 ? 18.544 0.224 -9.386 1.00 94.44 226 PHE A CA 1
ATOM 1816 C C . PHE A 1 226 ? 19.209 -1.141 -9.563 1.00 94.44 226 PHE A C 1
ATOM 1818 O O . PHE A 1 226 ? 20.433 -1.257 -9.594 1.00 94.44 226 PHE A O 1
ATOM 1825 N N . ILE A 1 227 ? 18.390 -2.185 -9.634 1.00 94.75 227 ILE A N 1
ATOM 1826 C CA . ILE A 1 227 ? 18.817 -3.571 -9.792 1.00 94.75 227 ILE A CA 1
ATOM 1827 C C . ILE A 1 227 ? 17.932 -4.217 -10.848 1.00 94.75 227 ILE A C 1
ATOM 1829 O O . ILE A 1 227 ? 16.707 -4.096 -10.835 1.00 94.75 227 ILE A O 1
ATOM 1833 N N . LEU A 1 228 ? 18.577 -4.924 -11.759 1.00 95.00 228 LEU A N 1
ATOM 1834 C CA . LEU A 1 228 ? 17.944 -5.686 -12.816 1.00 95.00 228 LEU A CA 1
ATOM 1835 C C . LEU A 1 228 ? 17.580 -7.080 -12.284 1.00 95.00 228 LEU A C 1
ATOM 1837 O O . LEU A 1 228 ? 18.441 -7.800 -11.775 1.00 95.00 228 LEU A O 1
ATOM 1841 N N . PHE A 1 229 ? 16.321 -7.496 -12.448 1.00 95.62 229 PHE A N 1
ATOM 1842 C CA . PHE A 1 229 ? 15.878 -8.858 -12.152 1.00 95.62 229 PHE A CA 1
ATOM 1843 C C . PHE A 1 229 ? 15.206 -9.568 -13.334 1.00 95.62 229 PHE A C 1
ATOM 1845 O O . PHE A 1 229 ? 14.367 -9.010 -14.040 1.00 95.62 229 PHE A O 1
ATOM 1852 N N . LYS A 1 230 ? 15.545 -10.853 -13.469 1.00 94.31 230 LYS A N 1
ATOM 1853 C CA . LYS A 1 230 ? 14.832 -11.853 -14.265 1.00 94.31 230 LYS A CA 1
ATOM 1854 C C . LYS A 1 230 ? 14.159 -12.820 -13.290 1.00 94.31 230 LYS A C 1
ATOM 1856 O O . LYS A 1 230 ? 14.840 -13.347 -12.407 1.00 94.31 230 LYS A O 1
ATOM 1861 N N . GLN A 1 231 ? 12.861 -13.053 -13.447 1.00 92.56 231 GLN A N 1
ATOM 1862 C CA . GLN A 1 231 ? 12.115 -14.034 -12.660 1.00 92.56 231 GLN A CA 1
ATOM 1863 C C . GLN A 1 231 ? 11.256 -14.902 -13.573 1.00 92.56 231 GLN A C 1
ATOM 1865 O O . GLN A 1 231 ? 10.603 -14.394 -14.478 1.00 92.56 231 GLN A O 1
ATOM 1870 N N . GLU A 1 232 ? 11.276 -16.206 -13.334 1.00 89.38 232 GLU A N 1
ATOM 1871 C CA . GLU A 1 232 ? 10.438 -17.168 -14.043 1.00 89.38 232 GLU A CA 1
ATOM 1872 C C . GLU A 1 232 ? 9.140 -17.365 -13.257 1.00 89.38 232 GLU A C 1
ATOM 1874 O O . GLU A 1 232 ? 9.152 -17.425 -12.027 1.00 89.38 232 GLU A O 1
ATOM 1879 N N . ASP A 1 233 ? 8.028 -17.375 -13.980 1.00 84.88 233 ASP A N 1
ATOM 1880 C CA . ASP A 1 233 ? 6.693 -17.661 -13.481 1.00 84.88 233 ASP A CA 1
ATOM 1881 C C . ASP A 1 233 ? 6.298 -19.043 -14.010 1.00 84.88 233 ASP A C 1
ATOM 1883 O O . ASP A 1 233 ? 6.084 -19.220 -15.213 1.00 84.88 233 ASP A O 1
ATOM 1887 N N . GLU A 1 234 ? 6.282 -20.027 -13.111 1.00 79.00 234 GLU A N 1
ATOM 1888 C CA . GLU A 1 234 ? 6.025 -21.430 -13.444 1.00 79.00 234 GLU A CA 1
ATOM 1889 C C . GLU A 1 234 ? 4.591 -21.646 -13.947 1.00 79.00 234 GLU A C 1
ATOM 1891 O O . GLU A 1 234 ? 4.391 -22.408 -14.893 1.00 79.00 234 GLU A O 1
ATOM 1896 N N . ASP A 1 235 ? 3.611 -20.928 -13.387 1.00 79.75 235 ASP A N 1
ATOM 1897 C CA . ASP A 1 235 ? 2.192 -21.093 -13.723 1.00 79.75 235 ASP A CA 1
ATOM 1898 C C . ASP A 1 235 ? 1.893 -20.625 -15.153 1.00 79.75 235 ASP A C 1
ATOM 1900 O O . ASP A 1 235 ? 1.047 -21.194 -15.848 1.00 79.75 235 ASP A O 1
ATOM 1904 N N . PHE A 1 236 ? 2.611 -19.598 -15.614 1.00 81.31 236 PHE A N 1
ATOM 1905 C CA . PHE A 1 236 ? 2.463 -19.054 -16.965 1.00 81.31 236 PHE A CA 1
ATOM 1906 C C . PHE A 1 236 ? 3.531 -19.522 -17.950 1.00 81.31 236 PHE A C 1
ATOM 1908 O O . PHE A 1 236 ? 3.415 -19.221 -19.138 1.00 81.31 236 PHE A O 1
ATOM 1915 N N . ASN A 1 237 ? 4.548 -20.255 -17.488 1.00 83.44 237 ASN A N 1
ATOM 1916 C CA . ASN A 1 237 ? 5.739 -20.601 -18.266 1.00 83.44 237 ASN A CA 1
ATOM 1917 C C . ASN A 1 237 ? 6.342 -19.369 -18.975 1.00 83.44 237 ASN A C 1
ATOM 1919 O O . ASN A 1 237 ? 6.735 -19.403 -20.144 1.00 83.44 237 ASN A O 1
ATOM 1923 N N . GLU A 1 238 ? 6.360 -18.246 -18.261 1.00 86.75 238 GLU A N 1
ATOM 1924 C CA . GLU A 1 238 ? 6.794 -16.947 -18.763 1.00 86.75 238 GLU A CA 1
ATOM 1925 C C . GLU A 1 238 ? 7.927 -16.400 -17.898 1.00 86.75 238 GLU A C 1
ATOM 1927 O O . GLU A 1 238 ? 8.064 -16.706 -16.718 1.00 86.75 238 GLU A O 1
ATOM 1932 N N . THR A 1 239 ? 8.769 -15.557 -18.490 1.00 91.69 239 THR A N 1
ATOM 1933 C CA . THR A 1 239 ? 9.804 -14.835 -17.750 1.00 91.69 239 THR A CA 1
ATOM 1934 C C . THR A 1 239 ? 9.441 -13.362 -17.659 1.00 91.69 239 THR A C 1
ATOM 1936 O O . THR A 1 239 ? 9.286 -12.687 -18.677 1.00 91.69 239 THR A O 1
ATOM 1939 N N . VAL A 1 240 ? 9.386 -12.847 -16.436 1.00 93.75 240 VAL A N 1
ATOM 1940 C CA . VAL A 1 240 ? 9.214 -11.427 -16.146 1.00 93.75 240 VAL A CA 1
ATOM 1941 C C . VAL A 1 240 ? 10.588 -10.776 -15.995 1.00 93.75 240 VAL A C 1
ATOM 1943 O O . VAL A 1 240 ? 11.397 -11.169 -15.150 1.00 93.75 240 VAL A O 1
ATOM 1946 N N . PHE A 1 241 ? 10.843 -9.755 -16.810 1.00 95.25 241 PHE A N 1
ATOM 1947 C CA . PHE A 1 241 ? 12.023 -8.897 -16.718 1.00 95.25 241 PHE A CA 1
ATOM 1948 C C . PHE A 1 241 ? 11.613 -7.562 -16.108 1.00 95.25 241 PHE A C 1
ATOM 1950 O O . PHE A 1 241 ? 10.634 -6.955 -16.545 1.00 95.25 241 PHE A O 1
ATOM 1957 N N . TYR A 1 242 ? 12.334 -7.094 -15.093 1.00 95.56 242 TYR A N 1
ATOM 1958 C CA . TYR A 1 242 ? 11.992 -5.833 -14.444 1.00 95.56 242 TYR A CA 1
ATOM 1959 C C . TYR A 1 242 ? 13.197 -5.136 -13.814 1.00 95.56 242 TYR A C 1
ATOM 1961 O O . TYR A 1 242 ? 14.179 -5.762 -13.409 1.00 95.56 242 TYR A O 1
ATOM 1969 N N . VAL A 1 243 ? 13.094 -3.813 -13.705 1.00 95.81 243 VAL A N 1
ATOM 1970 C CA . VAL A 1 243 ? 14.044 -2.958 -12.988 1.00 95.81 243 VAL A CA 1
ATOM 1971 C C . VAL A 1 243 ? 13.451 -2.641 -11.623 1.00 95.81 243 VAL A C 1
ATOM 1973 O O . VAL A 1 243 ? 12.412 -1.989 -11.540 1.00 95.81 243 VAL A O 1
ATOM 1976 N N . ALA A 1 244 ? 14.088 -3.093 -10.548 1.00 96.38 244 ALA A N 1
ATOM 1977 C CA . ALA A 1 244 ? 13.758 -2.659 -9.197 1.00 96.38 244 ALA A CA 1
ATOM 1978 C C . ALA A 1 244 ? 14.573 -1.415 -8.848 1.00 96.38 244 ALA A C 1
ATOM 1980 O O . ALA A 1 244 ? 15.797 -1.428 -8.945 1.00 96.38 244 ALA A O 1
ATOM 1981 N N . MET A 1 245 ? 13.913 -0.351 -8.417 1.00 96.25 245 MET A N 1
ATOM 1982 C CA . MET A 1 245 ? 14.544 0.926 -8.119 1.00 96.25 245 MET A CA 1
ATOM 1983 C C . MET A 1 245 ? 14.348 1.286 -6.657 1.00 96.25 245 MET A C 1
ATOM 1985 O O . MET A 1 245 ? 13.215 1.342 -6.177 1.00 96.25 245 MET A O 1
ATOM 1989 N N . ILE A 1 246 ? 15.453 1.547 -5.962 1.00 97.12 246 ILE A N 1
ATOM 1990 C CA . ILE A 1 246 ? 15.452 1.999 -4.574 1.00 97.12 246 ILE A CA 1
ATOM 1991 C C . ILE A 1 246 ? 15.402 3.521 -4.579 1.00 97.12 246 ILE A C 1
ATOM 1993 O O . ILE A 1 246 ? 16.309 4.192 -5.073 1.00 97.12 246 ILE A O 1
ATOM 1997 N N . ILE A 1 247 ? 14.334 4.071 -4.016 1.00 96.38 247 ILE A N 1
ATOM 1998 C CA . ILE A 1 247 ? 14.020 5.494 -4.070 1.00 96.38 247 ILE A CA 1
ATOM 1999 C C . ILE A 1 247 ? 13.908 6.031 -2.651 1.00 96.38 247 ILE A C 1
ATOM 2001 O O . ILE A 1 247 ? 13.153 5.511 -1.833 1.00 96.38 247 ILE A O 1
ATOM 2005 N N . ALA A 1 248 ? 14.652 7.093 -2.361 1.00 95.88 248 ALA A N 1
ATOM 2006 C CA . ALA A 1 248 ? 14.496 7.874 -1.147 1.00 95.88 248 ALA A CA 1
ATOM 2007 C C . ALA A 1 248 ? 13.537 9.036 -1.394 1.00 95.88 248 ALA A C 1
ATOM 2009 O O . ALA A 1 248 ? 13.793 9.907 -2.226 1.00 95.88 248 ALA A O 1
ATOM 2010 N N . VAL A 1 249 ? 12.447 9.046 -0.639 1.00 94.12 249 VAL A N 1
ATOM 2011 C CA . VAL A 1 249 ? 11.391 10.051 -0.681 1.00 94.12 249 VAL A CA 1
ATOM 2012 C C . VAL A 1 249 ? 11.463 10.876 0.593 1.00 94.12 249 VAL A C 1
ATOM 2014 O O . VAL A 1 249 ? 11.307 10.351 1.694 1.00 94.12 249 VAL A O 1
ATOM 2017 N N . LYS A 1 250 ? 11.687 12.177 0.444 1.00 91.56 250 LYS A N 1
ATOM 2018 C CA . LYS A 1 250 ? 11.734 13.157 1.526 1.00 91.56 250 LYS A CA 1
ATOM 2019 C C . LYS A 1 250 ? 10.499 14.037 1.453 1.00 91.56 250 LYS A C 1
ATOM 2021 O O . LYS A 1 250 ? 10.293 14.720 0.456 1.00 91.56 250 LYS A O 1
ATOM 2026 N N . SER A 1 251 ? 9.706 14.025 2.518 1.00 86.94 251 SER A N 1
ATOM 2027 C CA . SER A 1 251 ? 8.523 14.871 2.672 1.00 86.94 251 SER A CA 1
ATOM 2028 C C . SER A 1 251 ? 8.655 15.655 3.971 1.00 86.94 251 SER A C 1
ATOM 2030 O O . SER A 1 251 ? 8.496 15.109 5.065 1.00 86.94 251 SER A O 1
ATOM 2032 N N . TYR A 1 252 ? 8.970 16.940 3.854 1.00 77.50 252 TYR A N 1
ATOM 2033 C CA . TYR A 1 252 ? 9.107 17.868 4.968 1.00 77.50 252 TYR A CA 1
ATOM 2034 C C . TYR A 1 252 ? 8.038 18.954 4.821 1.00 77.50 252 TYR A C 1
ATOM 2036 O O . TYR A 1 252 ? 8.049 19.689 3.847 1.00 77.50 252 TYR A O 1
ATOM 2044 N N . GLY A 1 253 ? 7.084 19.041 5.747 1.00 61.75 253 GLY A N 1
ATOM 2045 C CA . GLY A 1 253 ? 5.911 19.916 5.606 1.00 61.75 253 GLY A CA 1
ATOM 2046 C C . GLY A 1 253 ? 4.833 19.550 6.621 1.00 61.75 253 GLY A C 1
ATOM 2047 O O . GLY A 1 253 ? 3.836 18.916 6.293 1.00 61.75 253 GLY A O 1
ATOM 2048 N N . ALA A 1 254 ? 5.092 19.842 7.893 1.00 52.91 254 ALA A N 1
ATOM 2049 C CA . ALA A 1 254 ? 4.293 19.371 9.021 1.00 52.91 254 ALA A CA 1
ATOM 2050 C C . ALA A 1 254 ? 2.787 19.687 8.857 1.00 52.91 254 ALA A C 1
ATOM 2052 O O . ALA A 1 254 ? 2.417 20.821 8.569 1.00 52.91 254 ALA A O 1
ATOM 2053 N N . TRP A 1 255 ? 1.939 18.664 9.040 1.00 53.69 255 TRP A N 1
ATOM 2054 C CA . TRP A 1 255 ? 0.464 18.689 9.151 1.00 53.69 255 TRP A CA 1
ATOM 2055 C C . TRP A 1 255 ? -0.353 19.265 7.981 1.00 53.69 255 TRP A C 1
ATOM 2057 O O . TRP A 1 255 ? -1.534 18.944 7.882 1.00 53.69 255 TRP A O 1
ATOM 2067 N N . ILE A 1 256 ? 0.250 20.037 7.075 1.00 62.00 256 ILE A N 1
ATOM 2068 C CA . ILE A 1 256 ? -0.455 20.777 6.026 1.00 62.00 256 ILE A CA 1
ATOM 2069 C C . ILE A 1 256 ? -0.137 20.244 4.636 1.00 62.00 256 ILE A C 1
ATOM 2071 O O . ILE A 1 256 ? -1.018 20.343 3.802 1.00 62.00 256 ILE A O 1
ATOM 2075 N N . SER A 1 257 ? 1.057 19.697 4.360 1.00 73.81 257 SER A N 1
ATOM 2076 C CA . SER A 1 257 ? 1.483 19.318 3.001 1.00 73.81 257 SER A CA 1
ATOM 2077 C C . SER A 1 257 ? 2.342 18.052 2.994 1.00 73.81 257 SER A C 1
ATOM 2079 O O . SER A 1 257 ? 3.410 18.016 3.599 1.00 73.81 257 SER A O 1
ATOM 2081 N N . SER A 1 258 ? 1.906 17.009 2.287 1.00 84.62 258 SER A N 1
ATOM 2082 C CA . SER A 1 258 ? 2.647 15.745 2.199 1.00 84.62 258 SER A CA 1
ATOM 2083 C C . SER A 1 258 ? 2.529 15.130 0.810 1.00 84.62 258 SER A C 1
ATOM 2085 O O . SER A 1 258 ? 1.490 15.248 0.154 1.00 84.62 258 SER A O 1
ATOM 2087 N N . ILE A 1 259 ? 3.598 14.467 0.367 1.00 88.56 259 ILE A N 1
ATOM 2088 C CA . ILE A 1 259 ? 3.584 13.661 -0.855 1.00 88.56 259 ILE A CA 1
ATOM 2089 C C . ILE A 1 259 ? 2.559 12.538 -0.678 1.00 88.56 259 ILE A C 1
ATOM 2091 O O . ILE A 1 259 ? 2.651 11.749 0.262 1.00 88.56 259 ILE A O 1
ATOM 2095 N N . ARG A 1 260 ? 1.591 12.460 -1.593 1.00 90.06 260 ARG A N 1
ATOM 2096 C CA . ARG A 1 260 ? 0.554 11.419 -1.592 1.00 90.06 260 ARG A CA 1
ATOM 2097 C C . ARG A 1 260 ? 0.757 10.390 -2.678 1.00 90.06 260 ARG A C 1
ATOM 2099 O O . ARG A 1 260 ? 0.578 9.205 -2.415 1.00 90.06 260 ARG A O 1
ATOM 2106 N N . THR A 1 261 ? 1.159 10.840 -3.858 1.00 93.56 261 THR A N 1
ATOM 2107 C CA . THR A 1 261 ? 1.380 9.964 -5.004 1.00 93.56 261 THR A CA 1
ATOM 2108 C C . THR A 1 261 ? 2.654 10.375 -5.718 1.00 93.56 261 THR A C 1
ATOM 2110 O O . THR A 1 261 ? 2.872 11.553 -5.989 1.00 93.56 261 THR A O 1
ATOM 2113 N N . LEU A 1 262 ? 3.485 9.391 -6.029 1.00 95.25 262 LEU A N 1
ATOM 2114 C CA . LEU A 1 262 ? 4.631 9.504 -6.913 1.00 95.25 262 LEU A CA 1
ATOM 2115 C C . LEU A 1 262 ? 4.365 8.607 -8.111 1.00 95.25 262 LEU A C 1
ATOM 2117 O O . LEU A 1 262 ? 4.238 7.393 -7.950 1.00 95.25 262 LEU A O 1
ATOM 2121 N N . LYS A 1 263 ? 4.264 9.197 -9.298 1.00 95.81 263 LYS A N 1
ATOM 2122 C CA . LYS A 1 263 ? 4.242 8.437 -10.545 1.00 95.81 263 LYS A CA 1
ATOM 2123 C C . LYS A 1 263 ? 5.613 8.535 -11.178 1.00 95.81 263 LYS A C 1
ATOM 2125 O O . LYS A 1 263 ? 6.158 9.624 -11.319 1.00 95.81 263 LYS A O 1
ATOM 2130 N N . PHE A 1 264 ? 6.156 7.388 -11.527 1.00 96.25 264 PHE A N 1
ATOM 2131 C CA . PHE A 1 264 ? 7.444 7.248 -12.166 1.00 96.25 264 PHE A CA 1
ATOM 2132 C C . PHE A 1 264 ? 7.218 6.717 -13.570 1.00 96.25 264 PHE A C 1
ATOM 2134 O O . PHE A 1 264 ? 6.545 5.700 -13.745 1.00 96.25 264 PHE A O 1
ATOM 2141 N N . TYR A 1 265 ? 7.810 7.369 -14.557 1.00 96.00 265 TYR A N 1
ATOM 2142 C CA . TYR A 1 265 ? 7.759 6.944 -15.946 1.00 96.00 265 TYR A CA 1
ATOM 2143 C C . TYR A 1 265 ? 9.182 6.693 -16.418 1.00 96.00 265 TYR A C 1
ATOM 2145 O O . TYR A 1 265 ? 10.004 7.605 -16.438 1.00 96.00 265 TYR A O 1
ATOM 2153 N N . LEU A 1 266 ? 9.474 5.442 -16.758 1.00 95.50 266 LEU A N 1
ATOM 2154 C CA . LEU A 1 266 ? 10.764 5.035 -17.289 1.00 95.50 266 LEU A CA 1
ATOM 2155 C C . LEU A 1 266 ? 10.778 5.290 -18.794 1.00 95.50 266 LEU A C 1
ATOM 2157 O O . LEU A 1 266 ? 9.985 4.697 -19.534 1.00 95.50 266 LEU A O 1
ATOM 2161 N N . TYR A 1 267 ? 11.698 6.139 -19.230 1.00 94.75 267 TYR A N 1
ATOM 2162 C CA . TYR A 1 267 ? 11.924 6.462 -20.626 1.00 94.75 267 TYR A CA 1
ATOM 2163 C C . TYR A 1 267 ? 13.251 5.904 -21.103 1.00 94.75 267 TYR A C 1
ATOM 2165 O O . TYR A 1 267 ? 14.241 5.868 -20.373 1.00 94.75 267 TYR A O 1
ATOM 2173 N N . VAL A 1 268 ? 13.253 5.506 -22.368 1.00 93.19 268 VAL A N 1
ATOM 2174 C CA . VAL A 1 268 ? 14.468 5.256 -23.134 1.00 93.19 268 VAL A CA 1
ATOM 2175 C C . VAL A 1 268 ? 14.396 6.158 -24.352 1.00 93.19 268 VAL A C 1
ATOM 2177 O O . VAL A 1 268 ? 13.445 6.073 -25.137 1.00 93.19 268 VAL A O 1
ATOM 2180 N N . ASN A 1 269 ? 15.376 7.046 -24.485 1.00 89.69 269 ASN A N 1
ATOM 2181 C CA . ASN A 1 269 ? 15.400 8.137 -25.451 1.00 89.69 269 ASN A CA 1
ATOM 2182 C C . ASN A 1 269 ? 14.185 9.068 -25.322 1.00 89.69 269 ASN A C 1
ATOM 2184 O O . ASN A 1 269 ? 14.233 10.038 -24.584 1.00 89.69 269 ASN A O 1
ATOM 2188 N N . THR A 1 270 ? 13.086 8.793 -26.020 1.00 89.38 270 THR A N 1
ATOM 2189 C CA . THR A 1 270 ? 11.844 9.591 -25.953 1.00 89.38 270 THR A CA 1
ATOM 2190 C C . THR A 1 270 ? 10.596 8.734 -25.760 1.00 89.38 270 THR A C 1
ATOM 2192 O O . THR A 1 270 ? 9.480 9.248 -25.712 1.00 89.38 270 THR A O 1
ATOM 2195 N N . THR A 1 271 ? 10.759 7.413 -25.646 1.00 92.00 271 THR A N 1
ATOM 2196 C CA . THR A 1 271 ? 9.639 6.470 -25.575 1.00 92.00 271 THR A CA 1
ATOM 2197 C C . THR A 1 271 ? 9.423 6.010 -24.141 1.00 92.00 271 THR 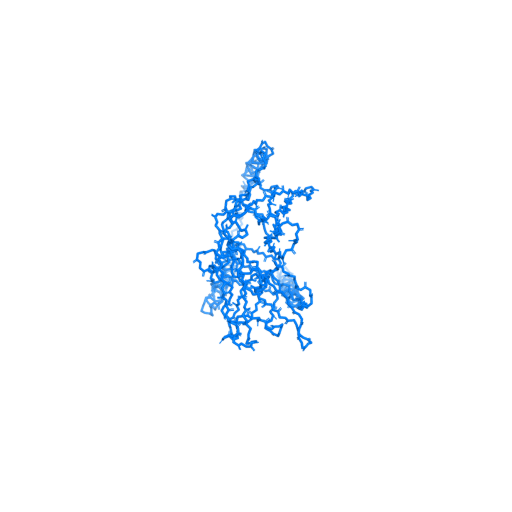A C 1
ATOM 2199 O O . THR A 1 271 ? 10.350 5.511 -23.501 1.00 92.00 271 THR A O 1
ATOM 2202 N N . LYS A 1 272 ? 8.186 6.145 -23.646 1.00 93.81 272 LYS A N 1
ATOM 2203 C CA . LYS A 1 272 ? 7.786 5.595 -22.347 1.00 93.81 272 LYS A CA 1
ATOM 2204 C C . LYS A 1 272 ? 7.759 4.073 -22.438 1.00 93.81 272 LYS A C 1
ATOM 2206 O O . LYS A 1 272 ? 6.969 3.517 -23.196 1.00 93.81 272 LYS A O 1
ATOM 2211 N N . ILE A 1 273 ? 8.586 3.412 -21.639 1.00 93.75 273 ILE A N 1
ATOM 2212 C CA . ILE A 1 273 ? 8.693 1.951 -21.608 1.00 93.75 273 ILE A CA 1
ATOM 2213 C C . ILE A 1 273 ? 7.768 1.355 -20.555 1.00 93.75 273 ILE A C 1
ATOM 2215 O O . ILE A 1 273 ? 7.036 0.409 -20.825 1.00 93.75 273 ILE A O 1
ATOM 2219 N N . SER A 1 274 ? 7.837 1.887 -19.339 1.00 93.88 274 SER A N 1
ATOM 2220 C CA . SER A 1 274 ? 7.134 1.351 -18.179 1.00 93.88 274 SER A CA 1
ATOM 2221 C C . SER A 1 274 ? 6.780 2.486 -17.241 1.00 93.88 274 SER A C 1
ATOM 2223 O O . SER A 1 274 ? 7.408 3.545 -17.244 1.00 93.88 274 SER A O 1
ATOM 2225 N N . GLU A 1 275 ? 5.800 2.244 -16.388 1.00 94.94 275 GLU A N 1
ATOM 2226 C CA . GLU A 1 275 ? 5.454 3.141 -15.300 1.00 94.94 275 GLU A CA 1
ATOM 2227 C C . GLU A 1 275 ? 5.399 2.383 -13.980 1.00 94.94 275 GLU A C 1
ATOM 2229 O O . GLU A 1 275 ? 5.156 1.179 -13.951 1.00 94.94 275 GLU A O 1
ATOM 2234 N N . ALA A 1 276 ? 5.646 3.099 -12.895 1.00 95.12 276 ALA A N 1
ATOM 2235 C CA . ALA A 1 276 ? 5.440 2.623 -11.543 1.00 95.12 276 ALA A CA 1
ATOM 2236 C C . ALA A 1 276 ? 4.757 3.738 -10.759 1.00 95.12 276 ALA A C 1
ATOM 2238 O O . ALA A 1 276 ? 5.059 4.914 -10.944 1.00 95.12 276 ALA A O 1
ATOM 2239 N N . THR A 1 277 ? 3.837 3.386 -9.871 1.00 96.06 277 THR A N 1
ATOM 2240 C CA . THR A 1 277 ? 3.162 4.369 -9.023 1.00 96.06 277 THR A CA 1
ATOM 2241 C C . THR A 1 277 ? 3.323 3.962 -7.573 1.00 96.06 277 THR A C 1
ATOM 2243 O O . THR A 1 277 ? 3.075 2.815 -7.213 1.00 96.06 277 THR A O 1
ATOM 2246 N N . TRP A 1 278 ? 3.731 4.904 -6.732 1.00 96.31 278 TRP A N 1
ATOM 2247 C CA . TRP A 1 278 ? 3.742 4.751 -5.287 1.00 96.31 278 TRP A CA 1
ATOM 2248 C C . TRP A 1 278 ? 2.773 5.751 -4.669 1.00 96.31 278 TRP A C 1
ATOM 2250 O O . TRP A 1 278 ? 2.974 6.962 -4.749 1.00 96.31 278 TRP A O 1
ATOM 2260 N N . THR A 1 279 ? 1.725 5.234 -4.039 1.00 93.81 279 THR A N 1
ATOM 2261 C CA . THR A 1 279 ? 0.714 6.032 -3.341 1.00 93.81 279 THR A CA 1
ATOM 2262 C C . THR A 1 279 ? 0.670 5.661 -1.867 1.00 93.81 279 THR A C 1
ATOM 2264 O O . THR A 1 279 ? 0.747 4.478 -1.507 1.00 93.81 279 THR A O 1
ATOM 2267 N N . ILE A 1 280 ? 0.512 6.680 -1.022 1.00 92.12 280 ILE A N 1
ATOM 2268 C CA . ILE A 1 280 ? 0.374 6.561 0.425 1.00 92.12 280 ILE A CA 1
ATOM 2269 C C . ILE A 1 280 ? -0.924 7.220 0.910 1.00 92.12 280 ILE A C 1
ATOM 2271 O O . ILE A 1 280 ? -1.282 8.341 0.542 1.00 92.12 280 ILE A O 1
ATOM 2275 N N . THR A 1 281 ? -1.656 6.508 1.764 1.00 89.75 281 THR A N 1
ATOM 2276 C CA . THR A 1 281 ? -3.005 6.903 2.215 1.00 89.75 281 THR A CA 1
ATOM 2277 C C . THR A 1 281 ? -3.003 7.882 3.389 1.00 89.75 281 THR A C 1
ATOM 2279 O O . THR A 1 281 ? -4.056 8.377 3.790 1.00 89.75 281 THR A O 1
ATOM 2282 N N . TYR A 1 282 ? -1.833 8.257 3.908 1.00 88.19 282 TYR A N 1
ATOM 2283 C CA . TYR A 1 282 ? -1.692 9.173 5.039 1.00 88.19 282 TYR A CA 1
ATOM 2284 C C . TYR A 1 282 ? -0.569 10.194 4.817 1.00 88.19 282 TYR A C 1
ATOM 2286 O O . TYR A 1 282 ? 0.341 9.970 4.025 1.00 88.19 282 TYR A O 1
ATOM 2294 N N . ASN A 1 283 ? -0.632 11.317 5.537 1.00 86.25 283 ASN A N 1
ATOM 2295 C CA . ASN A 1 283 ? 0.449 12.301 5.548 1.00 86.25 283 ASN A CA 1
ATOM 2296 C C . ASN A 1 283 ? 1.633 11.742 6.340 1.00 86.25 283 ASN A C 1
ATOM 2298 O O . ASN A 1 283 ? 1.462 11.330 7.489 1.00 86.25 283 ASN A O 1
ATOM 2302 N N . PHE A 1 284 ? 2.831 11.773 5.765 1.00 86.19 284 PHE A N 1
ATOM 2303 C CA . PHE A 1 284 ? 4.054 11.400 6.467 1.00 86.19 284 PHE A CA 1
ATOM 2304 C C . PHE A 1 284 ? 5.079 12.532 6.443 1.00 86.19 284 PHE A C 1
ATOM 2306 O O . PHE A 1 284 ? 5.094 13.384 5.550 1.00 86.19 284 PHE A O 1
ATOM 2313 N N . TYR A 1 285 ? 5.942 12.508 7.453 1.00 84.00 285 TYR A N 1
ATOM 2314 C CA . TYR A 1 285 ? 7.027 13.456 7.632 1.00 84.00 285 TYR A CA 1
ATOM 2315 C C . TYR A 1 285 ? 8.353 12.707 7.758 1.00 84.00 285 TYR A C 1
ATOM 2317 O O . TYR A 1 285 ? 8.425 11.692 8.452 1.00 84.00 285 TYR A O 1
ATOM 2325 N N . GLY A 1 286 ? 9.390 13.219 7.099 1.00 87.38 286 GLY A N 1
ATOM 2326 C CA . GLY A 1 286 ? 10.735 12.650 7.108 1.00 87.38 286 GLY A CA 1
ATOM 2327 C C . GLY A 1 286 ? 11.099 11.941 5.805 1.00 87.38 286 GLY A C 1
ATOM 2328 O O . GLY A 1 286 ? 10.586 12.269 4.733 1.00 87.38 286 GLY A O 1
ATOM 2329 N N . GLU A 1 287 ? 12.024 10.987 5.903 1.00 91.50 287 GLU A N 1
ATOM 2330 C CA . GLU A 1 287 ? 12.534 10.208 4.774 1.00 91.50 287 GLU A CA 1
ATOM 2331 C C . GLU A 1 287 ? 11.975 8.781 4.812 1.00 91.50 287 GLU A C 1
ATOM 2333 O O . GLU A 1 287 ? 11.990 8.118 5.849 1.00 91.50 287 GLU A O 1
ATOM 2338 N N . LYS A 1 288 ? 11.504 8.298 3.663 1.00 94.62 288 LYS A N 1
ATOM 2339 C CA . LYS A 1 288 ? 11.135 6.901 3.430 1.00 94.62 288 LYS A CA 1
ATOM 2340 C C . LYS A 1 288 ? 11.965 6.368 2.273 1.00 94.62 288 LYS A C 1
ATOM 2342 O O . LYS A 1 288 ? 12.046 7.017 1.236 1.00 94.62 288 LYS A O 1
ATOM 2347 N N . THR A 1 289 ? 12.579 5.201 2.445 1.00 96.69 289 THR A N 1
ATOM 2348 C CA . THR A 1 289 ? 13.239 4.493 1.341 1.00 96.69 289 THR A CA 1
ATOM 2349 C C . THR A 1 289 ? 12.342 3.348 0.901 1.00 96.69 289 THR A C 1
ATOM 2351 O O . THR A 1 289 ? 12.007 2.501 1.718 1.00 96.69 289 THR A O 1
ATOM 2354 N N . ILE A 1 290 ? 11.931 3.353 -0.361 1.00 96.88 290 ILE A N 1
ATOM 2355 C CA . ILE A 1 290 ? 11.000 2.382 -0.947 1.00 96.88 290 ILE A CA 1
ATOM 2356 C C . ILE A 1 290 ? 11.639 1.708 -2.160 1.00 96.88 290 ILE A C 1
ATOM 2358 O O . ILE A 1 290 ? 12.541 2.275 -2.777 1.00 96.88 290 ILE A O 1
ATOM 2362 N N . ALA A 1 291 ? 11.153 0.527 -2.527 1.00 96.94 291 ALA A N 1
ATOM 2363 C CA . ALA A 1 291 ? 11.544 -0.172 -3.744 1.00 96.94 291 ALA A CA 1
ATOM 2364 C C . ALA A 1 291 ? 10.360 -0.320 -4.707 1.00 96.94 291 ALA A C 1
ATOM 2366 O O . ALA A 1 291 ? 9.448 -1.109 -4.453 1.00 96.94 291 ALA A O 1
ATOM 2367 N N . VAL A 1 292 ? 10.411 0.380 -5.840 1.00 95.94 292 VAL A N 1
ATOM 2368 C CA . VAL A 1 292 ? 9.427 0.264 -6.932 1.00 95.94 292 VAL A CA 1
ATOM 2369 C C . VAL A 1 292 ? 9.954 -0.651 -8.037 1.00 95.94 292 VAL A C 1
ATOM 2371 O O . VAL A 1 292 ? 11.164 -0.831 -8.153 1.00 95.94 292 VAL A O 1
ATOM 2374 N N . ALA A 1 293 ? 9.072 -1.242 -8.844 1.00 96.44 293 ALA A N 1
ATOM 2375 C CA . ALA A 1 293 ? 9.463 -2.113 -9.953 1.00 96.44 293 ALA A CA 1
ATOM 2376 C C . ALA A 1 293 ? 8.868 -1.627 -11.280 1.00 96.44 293 ALA A C 1
ATOM 2378 O O . ALA A 1 293 ? 7.690 -1.283 -11.335 1.00 96.44 293 ALA A O 1
ATOM 2379 N N . PHE A 1 294 ? 9.682 -1.645 -12.333 1.00 96.00 294 PHE A N 1
ATOM 2380 C CA . PHE A 1 294 ? 9.296 -1.341 -13.710 1.00 96.00 294 PHE A CA 1
ATOM 2381 C C . PHE A 1 294 ? 9.403 -2.613 -14.542 1.00 96.00 294 PHE A C 1
ATOM 2383 O O . PHE A 1 294 ? 10.511 -3.116 -14.737 1.00 96.00 294 PHE A O 1
ATOM 2390 N N . VAL A 1 295 ? 8.278 -3.148 -15.013 1.00 94.62 295 VAL A N 1
ATOM 2391 C CA . VAL A 1 295 ? 8.272 -4.334 -15.880 1.00 94.62 295 VAL A CA 1
ATOM 2392 C C . VAL A 1 295 ? 8.672 -3.911 -17.289 1.00 94.62 295 VAL A C 1
ATOM 2394 O O . VAL A 1 295 ? 8.091 -2.989 -17.853 1.00 94.62 295 VAL A O 1
ATOM 2397 N N . ILE A 1 296 ? 9.669 -4.581 -17.861 1.00 94.56 296 ILE A N 1
ATOM 2398 C CA . ILE A 1 296 ? 10.219 -4.247 -19.175 1.00 94.56 296 ILE A CA 1
ATOM 2399 C C . ILE A 1 296 ? 10.188 -5.447 -20.119 1.00 94.56 296 ILE A C 1
ATOM 2401 O O . ILE A 1 296 ? 10.091 -6.600 -19.703 1.00 94.56 296 ILE A O 1
ATOM 2405 N N . SER A 1 297 ? 10.276 -5.176 -21.420 1.00 92.44 297 SER A N 1
ATOM 2406 C CA . SER A 1 297 ? 10.356 -6.229 -22.429 1.00 92.44 297 SER A CA 1
ATOM 2407 C C . SER A 1 297 ? 11.727 -6.911 -22.420 1.00 92.44 297 SER A C 1
ATOM 2409 O O . SER A 1 297 ? 12.746 -6.308 -22.074 1.00 92.44 297 SER A O 1
ATOM 2411 N N . ARG A 1 298 ? 11.771 -8.165 -22.884 1.00 91.75 298 ARG A N 1
ATOM 2412 C CA . ARG A 1 298 ? 13.022 -8.922 -23.048 1.00 91.75 298 ARG A CA 1
ATOM 2413 C C . ARG A 1 298 ? 14.039 -8.204 -23.944 1.00 91.75 298 ARG A C 1
ATOM 2415 O O . ARG A 1 298 ? 15.215 -8.149 -23.608 1.00 91.75 298 ARG A O 1
ATOM 2422 N N . ALA A 1 299 ? 13.581 -7.635 -25.059 1.00 88.75 299 ALA A N 1
ATOM 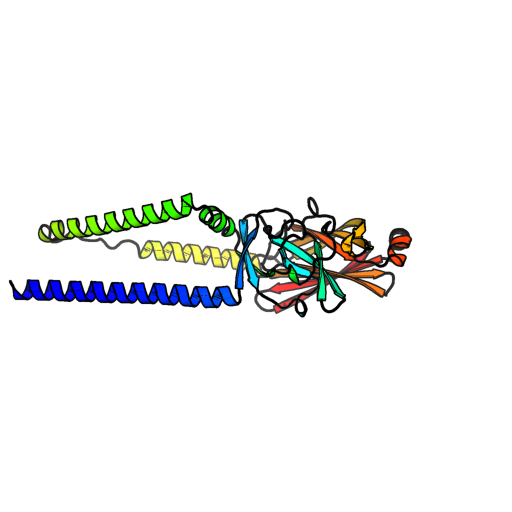2423 C CA . ALA A 1 299 ? 14.449 -6.929 -26.003 1.00 88.75 299 ALA A CA 1
ATOM 2424 C C . ALA A 1 299 ? 15.135 -5.711 -25.363 1.00 88.75 299 ALA A C 1
ATOM 2426 O O . ALA A 1 299 ? 16.292 -5.416 -25.663 1.00 88.75 299 ALA A O 1
ATOM 2427 N N . LEU A 1 300 ? 14.430 -5.014 -24.462 1.00 90.56 300 LEU A N 1
ATOM 2428 C CA . LEU A 1 300 ? 15.021 -3.908 -23.723 1.00 90.56 300 LEU A CA 1
ATOM 2429 C C . LEU A 1 300 ? 15.978 -4.407 -22.641 1.00 90.56 300 LEU A C 1
ATOM 2431 O O . LEU A 1 300 ? 17.055 -3.843 -22.487 1.00 90.56 300 LEU A O 1
ATOM 2435 N N . TRP A 1 301 ? 15.601 -5.461 -21.917 1.00 92.00 301 TRP A N 1
ATOM 2436 C CA . TRP A 1 301 ? 16.420 -6.057 -20.863 1.00 92.00 301 TRP A CA 1
ATOM 2437 C C . TRP A 1 301 ? 17.839 -6.399 -21.335 1.00 92.00 301 TRP A C 1
ATOM 2439 O O . TRP A 1 301 ? 18.805 -6.052 -20.661 1.00 92.00 301 TRP A O 1
ATOM 2449 N N . GLU A 1 302 ? 17.969 -7.026 -22.507 1.00 91.31 302 GLU A N 1
ATOM 2450 C CA . GLU A 1 302 ? 19.265 -7.443 -23.064 1.00 91.31 302 GLU A CA 1
ATOM 2451 C C . GLU A 1 302 ? 20.201 -6.254 -23.356 1.00 91.31 302 GLU A C 1
ATOM 2453 O O . GLU A 1 302 ? 21.417 -6.394 -23.260 1.00 91.31 302 GLU A O 1
ATOM 2458 N N . ASN A 1 303 ? 19.646 -5.069 -23.636 1.00 92.25 303 ASN A N 1
ATOM 2459 C CA . ASN A 1 303 ? 20.407 -3.859 -23.964 1.00 92.25 303 ASN A CA 1
ATOM 2460 C C . ASN A 1 303 ? 20.408 -2.803 -22.844 1.00 92.25 303 ASN A C 1
ATOM 2462 O O . ASN A 1 303 ? 21.040 -1.757 -22.998 1.00 92.25 303 ASN A O 1
ATOM 2466 N N . PHE A 1 304 ? 19.715 -3.046 -21.725 1.00 91.00 304 PHE A N 1
ATOM 2467 C CA . PHE A 1 304 ? 19.419 -2.017 -20.724 1.00 91.00 304 PHE A CA 1
ATOM 2468 C C . PHE A 1 304 ? 20.686 -1.382 -20.146 1.00 91.00 304 PHE A C 1
ATOM 2470 O O . PHE A 1 304 ? 20.798 -0.161 -20.121 1.00 91.00 304 PHE A O 1
ATOM 2477 N N . SER A 1 305 ? 21.671 -2.194 -19.753 1.00 88.62 305 SER A N 1
ATOM 2478 C CA . SER A 1 305 ? 22.932 -1.690 -19.194 1.00 88.62 305 SER A CA 1
ATOM 2479 C C . SER A 1 305 ? 23.686 -0.788 -20.176 1.00 88.62 305 SER A C 1
ATOM 2481 O O . SER A 1 305 ? 24.178 0.263 -19.782 1.00 88.62 305 SER A O 1
ATOM 2483 N N . SER A 1 306 ? 23.711 -1.142 -21.467 1.00 91.00 306 SER A N 1
ATOM 2484 C CA . SER A 1 306 ? 24.357 -0.316 -22.497 1.00 91.00 306 SER A CA 1
ATOM 2485 C C . SER A 1 306 ? 23.629 1.014 -22.712 1.00 91.00 306 SER A C 1
ATOM 2487 O O . SER A 1 306 ? 24.270 2.036 -22.940 1.00 91.00 306 SER A O 1
ATOM 2489 N N . LEU A 1 307 ? 22.296 1.022 -22.630 1.00 90.69 307 LEU A N 1
ATOM 2490 C CA . LEU A 1 307 ? 21.497 2.245 -22.749 1.00 90.69 307 LEU A CA 1
ATOM 2491 C C . LEU A 1 307 ? 21.721 3.190 -21.561 1.00 90.69 307 LEU A C 1
ATOM 2493 O O . LEU A 1 307 ? 21.786 4.405 -21.749 1.00 90.69 307 LEU A O 1
ATOM 2497 N N . VAL A 1 308 ? 21.873 2.640 -20.353 1.00 89.44 308 VAL A N 1
ATOM 2498 C CA . VAL A 1 308 ? 22.217 3.420 -19.155 1.00 89.44 308 VAL A CA 1
ATOM 2499 C C . VAL A 1 308 ? 23.607 4.044 -19.299 1.00 89.44 308 VAL A C 1
ATOM 2501 O O . VAL A 1 308 ? 23.757 5.244 -19.103 1.00 89.44 308 VAL A O 1
ATOM 2504 N N . GLU A 1 309 ? 24.612 3.282 -19.745 1.00 90.25 309 GLU A N 1
ATOM 2505 C CA . GLU A 1 309 ? 25.969 3.809 -19.986 1.00 90.25 309 GLU A CA 1
ATOM 2506 C C . GLU A 1 309 ? 26.005 4.947 -21.021 1.00 90.25 309 GLU A C 1
ATOM 2508 O O . GLU A 1 309 ? 26.843 5.844 -20.934 1.00 90.25 309 GLU A O 1
ATOM 2513 N N . LYS A 1 310 ? 25.080 4.938 -21.988 1.00 91.75 310 LYS A N 1
ATOM 2514 C CA . LYS A 1 310 ? 24.916 6.001 -22.993 1.00 91.75 310 LYS A CA 1
ATOM 2515 C C . LYS A 1 310 ? 24.095 7.197 -22.505 1.00 91.75 310 LYS A C 1
ATOM 2517 O O . LYS A 1 310 ? 23.903 8.139 -23.270 1.00 91.75 310 LYS A O 1
ATOM 2522 N N . ASN A 1 311 ? 23.628 7.183 -21.255 1.00 89.56 311 ASN A N 1
ATOM 2523 C CA . ASN A 1 311 ? 22.764 8.209 -20.673 1.00 89.56 311 ASN A CA 1
ATOM 2524 C C . ASN A 1 311 ? 21.435 8.390 -21.446 1.00 89.56 311 ASN A C 1
ATOM 2526 O O . ASN A 1 311 ? 20.876 9.484 -21.508 1.00 89.56 311 ASN A O 1
ATOM 2530 N N . GLU A 1 312 ? 20.936 7.307 -22.057 1.00 92.56 312 GLU A N 1
ATOM 2531 C CA . GLU A 1 312 ? 19.688 7.287 -22.838 1.00 92.56 312 GLU A CA 1
ATOM 2532 C C . GLU A 1 312 ? 18.466 6.915 -21.987 1.00 92.56 312 GLU A C 1
ATOM 2534 O O . GLU A 1 312 ? 17.331 6.989 -22.460 1.00 92.56 312 GLU A O 1
ATOM 2539 N N . VAL A 1 313 ? 18.676 6.496 -20.737 1.00 93.56 313 VAL A N 1
ATOM 2540 C CA . VAL A 1 313 ? 17.610 6.070 -19.828 1.00 93.56 313 VAL A CA 1
ATOM 2541 C C . VAL A 1 313 ? 17.404 7.119 -18.748 1.00 93.56 313 VAL A C 1
ATOM 2543 O O . VAL A 1 313 ? 18.335 7.488 -18.033 1.00 93.56 313 VAL A O 1
ATOM 2546 N N . TYR A 1 314 ? 16.168 7.578 -18.592 1.00 94.00 314 TYR A N 1
ATOM 2547 C CA . TYR A 1 314 ? 15.798 8.486 -17.513 1.00 94.00 314 TYR A CA 1
ATOM 2548 C C . TYR A 1 314 ? 14.418 8.159 -16.956 1.00 94.00 314 TYR A C 1
ATOM 2550 O O . TYR A 1 314 ? 13.604 7.472 -17.575 1.00 94.00 314 TYR A O 1
ATOM 2558 N N . VAL A 1 315 ? 14.165 8.657 -15.753 1.00 95.50 315 VAL A N 1
ATOM 2559 C CA . VAL A 1 315 ? 12.890 8.546 -15.060 1.00 95.50 315 VAL A CA 1
ATOM 2560 C C . VAL A 1 315 ? 12.311 9.933 -14.867 1.00 95.50 315 VAL A C 1
ATOM 2562 O O . VAL A 1 315 ? 12.912 10.775 -14.194 1.00 95.50 315 VAL A O 1
ATOM 2565 N N . ASP A 1 316 ? 11.113 10.134 -15.400 1.00 95.81 316 ASP A N 1
ATOM 2566 C CA . ASP A 1 316 ? 10.288 11.284 -15.057 1.00 95.81 316 ASP A CA 1
ATOM 2567 C C . ASP A 1 316 ? 9.454 10.960 -13.826 1.00 95.81 316 ASP A C 1
ATOM 2569 O O . ASP A 1 316 ? 8.786 9.927 -13.747 1.00 95.81 316 ASP A O 1
ATOM 2573 N N . ILE A 1 317 ? 9.508 11.859 -12.853 1.00 95.56 317 ILE A N 1
ATOM 2574 C CA . ILE A 1 317 ? 8.847 11.733 -11.564 1.00 95.56 317 ILE A CA 1
ATOM 2575 C C . ILE A 1 317 ? 7.803 12.835 -11.459 1.00 95.56 317 ILE A C 1
ATOM 2577 O O . ILE A 1 317 ? 8.136 14.006 -11.275 1.00 95.56 317 ILE A O 1
ATOM 2581 N N . ASP A 1 318 ? 6.540 12.435 -11.514 1.00 94.88 318 ASP A N 1
ATOM 2582 C CA . ASP A 1 318 ? 5.395 13.280 -11.201 1.00 94.88 318 ASP A CA 1
ATOM 2583 C C . ASP A 1 318 ? 5.058 13.117 -9.716 1.00 94.88 318 ASP A C 1
ATOM 2585 O O . ASP A 1 318 ? 4.534 12.087 -9.278 1.00 94.88 318 ASP A O 1
ATOM 2589 N N . MET A 1 319 ? 5.350 14.150 -8.929 1.00 93.44 319 MET A N 1
ATOM 2590 C CA . MET A 1 319 ? 5.050 14.192 -7.503 1.00 93.44 319 MET A CA 1
ATOM 2591 C C . MET A 1 319 ? 3.759 14.958 -7.261 1.00 93.44 319 MET A C 1
ATOM 2593 O O . MET A 1 319 ? 3.661 16.147 -7.563 1.00 93.44 319 MET A O 1
ATOM 2597 N N . ILE A 1 320 ? 2.786 14.281 -6.667 1.00 91.88 320 ILE A N 1
ATOM 2598 C CA . ILE A 1 320 ? 1.514 14.859 -6.256 1.00 91.88 320 ILE A CA 1
ATOM 2599 C C . ILE A 1 320 ? 1.556 15.066 -4.747 1.00 91.88 320 ILE A C 1
ATOM 2601 O O . ILE A 1 320 ? 1.566 14.115 -3.955 1.00 91.88 320 ILE A O 1
ATOM 2605 N N . VAL A 1 321 ? 1.588 16.334 -4.360 1.00 87.62 321 VAL A N 1
ATOM 2606 C CA . VAL A 1 321 ? 1.601 16.793 -2.979 1.00 87.62 321 VAL A CA 1
ATOM 2607 C C . VAL A 1 321 ? 0.233 17.369 -2.670 1.00 87.62 321 VAL A C 1
ATOM 2609 O O . VAL A 1 321 ? -0.215 18.302 -3.327 1.00 87.62 321 VAL A O 1
ATOM 2612 N N . ILE A 1 322 ? -0.429 16.842 -1.648 1.00 84.00 322 ILE A N 1
ATOM 2613 C CA . ILE A 1 322 ? -1.719 17.382 -1.213 1.00 84.00 322 ILE A CA 1
ATOM 2614 C C . ILE A 1 322 ? -1.475 18.296 -0.024 1.00 84.00 322 ILE A C 1
ATOM 2616 O O . ILE A 1 322 ? -0.771 17.906 0.915 1.00 84.00 322 ILE A O 1
ATOM 2620 N N . ASN A 1 323 ? -2.058 19.496 -0.071 1.00 77.50 323 ASN A N 1
ATOM 2621 C CA . ASN A 1 323 ? -2.203 20.345 1.099 1.00 77.50 323 ASN A CA 1
ATOM 2622 C C . ASN A 1 323 ? -3.674 20.626 1.453 1.00 77.50 323 ASN A C 1
ATOM 2624 O O . ASN A 1 323 ? -4.569 20.179 0.743 1.00 77.50 323 ASN A O 1
ATOM 2628 N N . PHE A 1 324 ? -3.942 21.334 2.559 1.00 68.31 324 PHE A N 1
ATOM 2629 C CA . PHE A 1 324 ? -5.318 21.635 3.005 1.00 68.31 324 PHE A CA 1
ATOM 2630 C C . PHE A 1 324 ? -6.195 22.346 1.960 1.00 68.31 324 PHE A C 1
ATOM 2632 O O . PHE A 1 324 ? -7.415 22.250 2.044 1.00 68.31 324 PHE A O 1
ATOM 2639 N N . PHE A 1 325 ? -5.601 23.068 1.008 1.00 68.44 325 PHE A N 1
ATOM 2640 C CA . PHE A 1 325 ? -6.326 23.924 0.070 1.00 68.44 325 PHE A CA 1
ATOM 2641 C C . PHE A 1 325 ? -6.350 23.371 -1.357 1.00 68.44 325 PHE A C 1
ATOM 2643 O O . PHE A 1 325 ? -7.292 23.650 -2.094 1.00 68.44 325 PHE A O 1
ATOM 2650 N N . GLN A 1 326 ? -5.320 22.626 -1.767 1.00 78.81 326 GLN A N 1
ATOM 2651 C CA . GLN A 1 326 ? -5.131 22.220 -3.156 1.00 78.81 326 GLN A CA 1
ATOM 2652 C C . GLN A 1 326 ? -4.140 21.060 -3.326 1.00 78.81 326 GLN A C 1
ATOM 2654 O O . GLN A 1 326 ? -3.306 20.762 -2.466 1.00 78.81 326 GLN A O 1
ATOM 2659 N N . GLU A 1 327 ? -4.212 20.442 -4.501 1.00 85.50 327 GLU A N 1
ATOM 2660 C CA . GLU A 1 327 ? -3.191 19.541 -5.024 1.00 85.50 327 GLU A CA 1
ATOM 2661 C C . GLU A 1 327 ? -2.092 20.359 -5.718 1.00 85.50 327 GLU A C 1
ATOM 2663 O O . GLU A 1 327 ? -2.374 21.202 -6.568 1.00 85.50 327 GLU A O 1
ATOM 2668 N N . ILE A 1 328 ? -0.832 20.110 -5.363 1.00 86.88 328 ILE A N 1
ATOM 2669 C CA . ILE A 1 328 ? 0.343 20.715 -5.990 1.00 86.88 328 ILE A CA 1
ATOM 2670 C C . ILE A 1 328 ? 1.119 19.613 -6.702 1.00 86.88 328 ILE A C 1
ATOM 2672 O O . ILE A 1 328 ? 1.483 18.603 -6.095 1.00 86.88 328 ILE A O 1
ATOM 2676 N N . ARG A 1 329 ? 1.399 19.822 -7.989 1.00 90.19 329 ARG A N 1
ATOM 2677 C CA . ARG A 1 329 ? 2.192 18.900 -8.799 1.00 90.19 329 ARG A CA 1
ATOM 2678 C C . ARG A 1 329 ? 3.606 19.438 -8.994 1.00 90.19 329 ARG A C 1
ATOM 2680 O O . ARG A 1 329 ? 3.785 20.588 -9.384 1.00 90.19 329 ARG A O 1
ATOM 2687 N N . TYR A 1 330 ? 4.593 18.581 -8.774 1.00 89.88 330 TYR A N 1
ATOM 2688 C CA . TYR A 1 330 ? 5.995 18.834 -9.091 1.00 89.88 330 TYR A CA 1
ATOM 2689 C C . TYR A 1 330 ? 6.478 17.791 -10.091 1.00 89.88 330 TYR A C 1
ATOM 2691 O O . TYR A 1 330 ? 6.096 16.627 -9.991 1.00 89.88 330 TYR A O 1
ATOM 2699 N N . GLN A 1 331 ? 7.340 18.197 -11.017 1.00 92.31 331 GLN A N 1
ATOM 2700 C CA . GLN A 1 331 ? 7.974 17.291 -11.969 1.00 92.31 331 GLN A CA 1
ATOM 2701 C C . GLN A 1 331 ? 9.481 17.305 -11.759 1.00 92.31 331 GLN A C 1
ATOM 2703 O O . GLN A 1 331 ? 10.075 18.359 -11.519 1.00 92.31 331 GLN A O 1
ATOM 2708 N N . LYS A 1 332 ? 10.096 16.128 -11.818 1.00 92.62 332 LYS A N 1
ATOM 2709 C CA . LYS A 1 332 ? 11.543 15.970 -11.703 1.00 92.62 332 LYS A CA 1
ATOM 2710 C C . LYS A 1 332 ? 12.003 14.867 -12.639 1.00 92.62 332 LYS A C 1
ATOM 2712 O O . LYS A 1 332 ? 11.503 13.755 -12.552 1.00 92.62 332 LYS A O 1
ATOM 2717 N N . GLN A 1 333 ? 12.981 15.168 -13.478 1.00 92.56 333 GLN A N 1
ATOM 2718 C CA . GLN A 1 333 ? 13.618 14.195 -14.356 1.00 92.56 333 GLN A CA 1
ATOM 2719 C C . GLN A 1 333 ? 14.964 13.773 -13.760 1.00 92.56 333 GLN A C 1
ATOM 2721 O O . GLN A 1 333 ? 15.725 14.619 -13.282 1.00 92.56 333 GLN A O 1
ATOM 2726 N N . ILE A 1 334 ? 15.249 12.471 -13.756 1.00 91.50 334 ILE A N 1
ATOM 2727 C CA . ILE A 1 334 ? 16.507 11.905 -13.250 1.00 91.50 334 ILE A CA 1
ATOM 2728 C C . ILE A 1 334 ? 17.023 10.869 -14.250 1.00 91.50 334 ILE A C 1
ATOM 2730 O O . ILE A 1 334 ? 16.334 9.892 -14.524 1.00 91.50 334 ILE A O 1
ATOM 2734 N N . TYR A 1 335 ? 18.229 11.076 -14.777 1.00 89.31 335 TYR A N 1
ATOM 2735 C CA . TYR A 1 335 ? 18.924 10.093 -15.614 1.00 89.31 335 TYR A CA 1
ATOM 2736 C C . TYR A 1 335 ? 19.488 8.962 -14.745 1.00 89.31 335 TYR A C 1
ATOM 2738 O O . TYR A 1 335 ? 19.886 9.220 -13.603 1.00 89.31 335 TYR A O 1
ATOM 2746 N N . LEU A 1 336 ? 19.439 7.729 -15.256 1.00 86.25 336 LEU A N 1
ATOM 2747 C CA . LEU A 1 336 ? 19.870 6.527 -14.530 1.00 86.25 336 LEU A CA 1
ATOM 2748 C C . LEU A 1 336 ? 21.367 6.264 -14.622 1.00 86.25 336 LEU A C 1
ATOM 2750 O O . LEU A 1 336 ? 21.965 6.618 -15.658 1.00 86.25 336 LEU A O 1
#

pLDDT: mean 82.11, std 15.17, range [41.38, 97.81]

Radius of gyration: 28.81 Å; chains: 1; bounding box: 74×51×83 Å

Sequence (336 aa):
MLESRNNDELSHRENILKTMIVIIIVIVATVYVSGVIRSHVSFAYIVSGSMEPTYYRGDLIILEKVRAAEIQVGDVIVFKSPTNPDILILHRVVAKRFQNGKFYFLTKGDNPDTNIRIDRWGWVPEDLLYGRMIARVPLIGYVAEILSHDVIRYSLLILLGVLIVLTTYTEKNERLRIKKQCSASISSFHGERIISISMLGLIFFTATMTYSILWQPKHDVKIKSFILFKQEDEDFNETVFYVAMIIAVKSYGAWISSIRTLKFYLYVNTTKISEATWTITYNFYGEKTIAVAFVISRALWENFSSLVEKNEVYVDIDMIVINFFQEIRYQKQIYL

Secondary structure (DSSP, 8-state):
-HHHHHHHHHHHHHHHHHHHHHHHHHHHHHHHHHHHHHHHEEEEE--SSTTTTTS-TT-EEEEE---GGG--TT-EEEEE-SS-TT-EEEEEEEEEEEETTEEEEEEE-S-TTT--SPPTT--EEGGGEEEEEEEEETTHHHHHHHHHSHHHHHHHHHHHHHHHHHHHHHHHHHHHHHTT---------SHHHHHHHHHHHHHHHHHHHHHHHHS--EEEEEEEEEEEEEEEETTTTEEEEEEEEEEEEEEE-TTTEEEEEEEEEEEETTEEEEEEEEE-SS---EEEEEEEEEEE-HHHHHHHHHHHHTT-EEEEEEEEEEESS-EEEEEEEEE-

Foldseek 3Di:
DVVVVVVVVVVVVVVVVVVVVVVVVVVVVVVVVVVVCVVFKDKDFACDCLQPPLDDHQKIWIFGADQLVPDDFQWWFWFADPVGRVDIDTFGFQDWDDDPNWIWTWTFGFDCVPTLDIDQQGIDTRVRTPGTTQDIDHNVSVVVVQCVDPVSVVVVVVVVVVVVVVVVVVVVVVVVCCVPDDDDDPDDDDPVVVVVVVVVVVVVVVVVVVVLVVDDKDKDKDWPDKDWDWHANPVVRDIWTKIKIKMKIATARPPFKAFAKKKKFKFFQHDGFFIHMHGHNDGDHGITITIHMTTGDPVCSVCVVVSLVVQRIKMWIWTWMDGPPDIDTDIDIGGD